Protein AF-Q9UH97-F1 (afdb_monomer)

InterPro domains:
  IPR008083 CD34 antigen [PR01700] (8-18)
  IPR008083 CD34 antigen [PR01700] (30-38)
  IPR008083 CD34 antigen [PR01700] (63-74)
  IPR008083 CD34 antigen [PR01700] (116-132)
  IPR008083 CD34 antigen [PR01700] (143-164)
  IPR008083 CD34 antigen [PR01700] (166-177)
  IPR008083 CD34 antigen [PR01700] (180-192)
  IPR008083 CD34 antigen [PTHR16677] (3-193)
  IPR013836 CD34/Podocalyxin [PF06365] (21-193)

Solvent-accessible surface area (backbone atoms only — not comparable to full-atom values): 12178 Å² total; per-residue (Å²): 131,85,77,82,76,61,59,45,78,43,71,48,58,50,84,74,54,85,58,58,38,24,34,32,35,31,32,76,63,70,58,54,57,69,54,42,47,72,79,38,32,68,63,51,42,48,68,78,40,56,67,65,63,78,78,51,94,74,70,93,77,64,45,72,45,44,35,25,48,27,68,66,44,60,38,29,40,27,42,53,43,91,44,74,68,56,50,52,52,50,51,52,51,46,62,76,41,44,72,60,40,41,75,65,38,30,75,49,74,44,83,42,52,42,67,77,26,45,68,75,54,67,67,56,56,51,51,52,54,51,53,52,53,53,50,50,52,52,49,51,54,52,47,54,63,70,68,49,92,72,76,76,79,80,69,82,70,75,83,81,77,94,74,86,83,92,85,85,88,79,88,90,84,90,82,87,89,87,81,88,87,85,91,85,82,90,79,86,86,85,86,81,134

Organism: Homo sapiens (NCBI:txid9606)

Radius of gyration: 38.81 Å; Cα contacts (8 Å, |Δi|>4): 198; chains: 1; bounding box: 86×46×105 Å

Sequence (193 aa):
ILSDIKAEIKCSGIREVKLTQGICLEQNKTSSCAEFKKDRGEGLARVLCGEEQADADAGAQVCSLLLAQSEVRPQCLLLVLANRTEISSKLQLMKKHQSDLKKLGILDFTEQDVASHQSYSQKTLIALVTSGALLAVLGITGYFLMNRRSWSPTGERLGEDPYYTENGGGQGYSSGPGTSPEAQGKASVNRGA

Structure (mmCIF, N/CA/C/O backbone):
data_AF-Q9UH97-F1
#
_entry.id   AF-Q9UH97-F1
#
loop_
_atom_site.group_PDB
_atom_site.id
_atom_site.type_symbol
_atom_site.label_atom_id
_atom_site.label_alt_id
_atom_site.label_comp_id
_atom_site.label_asym_id
_atom_site.label_entity_id
_atom_site.label_seq_id
_atom_site.pdbx_PDB_ins_code
_atom_site.Cartn_x
_atom_site.Cartn_y
_atom_site.Cartn_z
_atom_site.occupancy
_atom_site.B_iso_or_equiv
_atom_site.auth_seq_id
_atom_site.auth_comp_id
_atom_site.auth_asym_id
_atom_site.auth_atom_id
_atom_site.pdbx_PDB_model_num
ATOM 1 N N . ILE A 1 1 ? -24.984 0.216 22.547 1.00 33.44 1 ILE A N 1
ATOM 2 C CA . ILE A 1 1 ? -25.389 0.500 21.153 1.00 33.44 1 ILE A CA 1
ATOM 3 C C . ILE A 1 1 ? -24.100 0.457 20.352 1.00 33.44 1 ILE A C 1
ATOM 5 O O . ILE A 1 1 ? -23.240 1.292 20.593 1.00 33.44 1 ILE A O 1
ATOM 9 N N . LEU A 1 2 ? -23.882 -0.610 19.580 1.00 37.06 2 LEU A N 1
ATOM 10 C CA . LEU A 1 2 ? -22.695 -0.738 18.734 1.00 37.06 2 LEU A CA 1
ATOM 11 C C . LEU A 1 2 ? -22.925 0.221 17.561 1.00 37.06 2 LEU A C 1
ATOM 13 O O . LEU A 1 2 ? -23.831 -0.016 16.769 1.00 37.06 2 LEU A O 1
ATOM 17 N N . SER A 1 3 ? -22.217 1.347 17.516 1.00 45.69 3 SER A N 1
ATOM 18 C CA . SER A 1 3 ? -22.299 2.259 16.375 1.00 45.69 3 SER A CA 1
ATOM 19 C C . SER A 1 3 ? -21.804 1.511 15.139 1.00 45.69 3 SER A C 1
ATOM 21 O O . SER A 1 3 ? -20.637 1.124 15.089 1.00 45.69 3 SER A O 1
ATOM 23 N N . ASP A 1 4 ? -22.695 1.263 14.179 1.00 50.78 4 ASP A N 1
ATOM 24 C CA . ASP A 1 4 ? -22.356 0.699 12.873 1.00 50.78 4 ASP A CA 1
ATOM 25 C C . ASP A 1 4 ? -21.427 1.685 12.151 1.00 50.78 4 ASP A C 1
ATOM 27 O O . ASP A 1 4 ? -21.866 2.658 11.532 1.00 50.78 4 ASP A O 1
ATOM 31 N N . ILE A 1 5 ? -20.113 1.479 12.279 1.00 59.28 5 ILE A N 1
ATOM 32 C CA . ILE A 1 5 ? -19.124 2.240 11.520 1.00 59.28 5 ILE A CA 1
ATOM 33 C C . ILE A 1 5 ? -19.300 1.832 10.060 1.00 59.28 5 ILE A C 1
ATOM 35 O O . ILE A 1 5 ? -18.925 0.730 9.657 1.00 59.28 5 ILE A O 1
ATOM 39 N N . LYS A 1 6 ? -19.842 2.733 9.238 1.00 68.88 6 LYS A N 1
ATOM 40 C CA . LYS A 1 6 ? -19.895 2.541 7.788 1.00 68.88 6 LYS A CA 1
ATOM 41 C C . LYS A 1 6 ? -18.502 2.790 7.199 1.00 68.88 6 LYS A C 1
ATOM 43 O O . LYS A 1 6 ? -18.224 3.859 6.659 1.00 68.88 6 LYS A O 1
ATOM 48 N N . ALA A 1 7 ? -17.614 1.809 7.351 1.00 79.81 7 A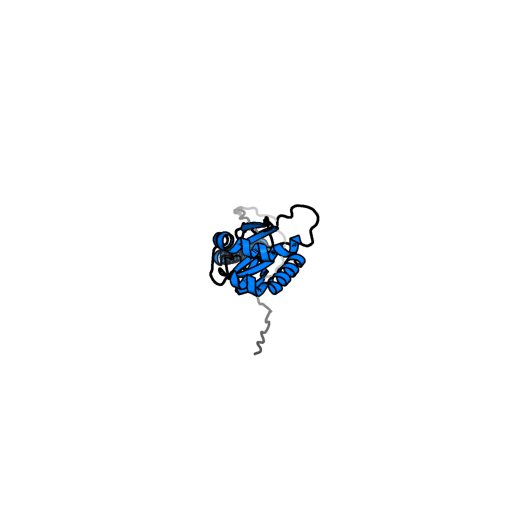LA A N 1
ATOM 49 C CA . ALA A 1 7 ? -16.283 1.816 6.761 1.00 79.81 7 ALA A CA 1
ATOM 50 C C . ALA A 1 7 ? -16.278 1.078 5.417 1.00 79.81 7 ALA A C 1
ATOM 52 O O . ALA A 1 7 ? -16.742 -0.057 5.301 1.00 79.81 7 ALA A O 1
ATOM 53 N N . GLU A 1 8 ? -15.721 1.716 4.394 1.00 88.19 8 GLU A N 1
ATOM 54 C CA . GLU A 1 8 ? -15.548 1.145 3.066 1.00 88.19 8 GLU A CA 1
ATOM 55 C C . GLU A 1 8 ? -14.067 0.835 2.833 1.00 88.19 8 GLU A C 1
ATOM 57 O O . GLU A 1 8 ? -13.246 1.732 2.674 1.00 88.19 8 GLU A O 1
ATOM 62 N N . ILE A 1 9 ? -13.711 -0.448 2.784 1.00 91.94 9 ILE A N 1
ATOM 63 C CA . ILE A 1 9 ? -12.343 -0.871 2.460 1.00 91.94 9 ILE A CA 1
ATOM 64 C C . ILE A 1 9 ? -12.276 -1.253 0.984 1.00 91.94 9 ILE A C 1
ATOM 66 O O . ILE A 1 9 ? -12.975 -2.171 0.539 1.00 91.94 9 ILE A O 1
ATOM 70 N N . LYS A 1 10 ? -11.417 -0.578 0.223 1.00 94.00 10 LYS A N 1
ATOM 71 C CA . LYS A 1 10 ? -11.154 -0.853 -1.194 1.00 94.00 10 LYS A CA 1
ATOM 72 C C . LYS A 1 10 ? -9.814 -1.552 -1.341 1.00 94.00 10 LYS A C 1
ATOM 74 O O . LYS A 1 10 ? -8.837 -1.159 -0.717 1.00 94.00 10 LYS A O 1
ATOM 79 N N . CYS A 1 11 ? -9.787 -2.582 -2.176 1.00 95.25 11 CYS A N 1
ATOM 80 C CA . CYS A 1 11 ? -8.565 -3.256 -2.586 1.00 95.25 11 CYS A CA 1
ATOM 81 C C . CYS A 1 11 ? -8.275 -2.886 -4.034 1.00 95.25 11 CYS A C 1
ATOM 83 O O . CYS A 1 11 ? -9.146 -3.069 -4.884 1.00 95.25 11 CYS A O 1
ATOM 85 N N . SER A 1 12 ? -7.068 -2.402 -4.306 1.00 94.31 12 SER A N 1
ATOM 86 C CA . SER A 1 12 ? -6.612 -2.064 -5.657 1.00 94.31 12 SER A CA 1
ATOM 87 C C . SER A 1 12 ? -5.260 -2.700 -5.952 1.00 94.31 12 SER A C 1
ATOM 89 O O . SER A 1 12 ? -4.480 -2.994 -5.040 1.00 94.31 12 SER A O 1
ATOM 91 N N . GLY A 1 13 ? -4.972 -2.918 -7.237 1.00 91.88 13 GLY A N 1
ATOM 92 C CA . GLY A 1 13 ? -3.640 -3.341 -7.654 1.00 91.88 13 GLY A CA 1
ATOM 93 C C . GLY A 1 13 ? -2.623 -2.228 -7.397 1.00 91.88 13 GLY A C 1
ATOM 94 O O . GLY A 1 13 ? -2.909 -1.058 -7.643 1.00 91.88 13 GLY A O 1
ATOM 95 N N . ILE A 1 14 ? -1.407 -2.567 -6.955 1.00 92.25 14 ILE A N 1
ATOM 96 C CA . ILE A 1 14 ? -0.367 -1.563 -6.653 1.00 92.25 14 ILE A CA 1
ATOM 97 C C . ILE A 1 14 ? 0.007 -0.686 -7.861 1.00 92.25 14 ILE A C 1
ATOM 99 O O . ILE A 1 14 ? 0.472 0.439 -7.701 1.00 92.25 14 ILE A O 1
ATOM 103 N N . ARG A 1 15 ? -0.230 -1.186 -9.080 1.00 89.88 15 ARG A N 1
ATOM 104 C CA . ARG A 1 15 ? -0.021 -0.467 -10.347 1.00 89.88 15 ARG A CA 1
ATOM 105 C C . ARG A 1 15 ? -1.148 0.511 -10.695 1.00 89.88 15 ARG A C 1
ATOM 107 O O . ARG A 1 15 ? -0.933 1.421 -11.484 1.00 89.88 15 ARG A O 1
ATOM 114 N N . GLU A 1 16 ? -2.342 0.311 -10.142 1.00 90.12 16 GLU A N 1
ATOM 115 C CA . GLU A 1 16 ? -3.532 1.138 -10.401 1.00 90.12 16 GLU A CA 1
ATOM 116 C C . GLU A 1 16 ? -3.597 2.352 -9.465 1.00 90.12 16 GLU A C 1
ATOM 118 O O . GLU A 1 16 ? -4.308 3.327 -9.726 1.00 90.12 16 GLU A O 1
ATOM 123 N N . VAL A 1 17 ? -2.848 2.297 -8.363 1.00 91.19 17 VAL A N 1
ATOM 124 C CA . VAL A 1 17 ? -2.770 3.362 -7.371 1.00 91.19 17 VAL A CA 1
ATOM 125 C C . VAL A 1 17 ? -1.985 4.544 -7.940 1.00 91.19 17 VAL A C 1
ATOM 127 O O . VAL A 1 17 ? -0.820 4.422 -8.304 1.00 91.19 17 VAL A O 1
ATOM 130 N N . LYS A 1 18 ? -2.630 5.715 -7.983 1.00 88.88 18 LYS A N 1
ATOM 131 C CA . LYS A 1 18 ? -2.015 6.978 -8.435 1.00 88.88 18 LYS A CA 1
ATOM 132 C C . LYS A 1 18 ? -1.270 7.729 -7.331 1.00 88.88 18 LYS A C 1
ATOM 134 O O . LYS A 1 18 ? -0.500 8.637 -7.622 1.00 88.88 18 LYS A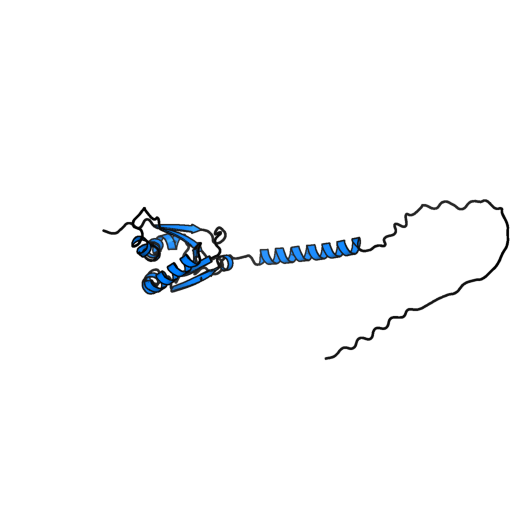 O 1
ATOM 139 N N . LEU A 1 19 ? -1.554 7.400 -6.076 1.00 88.75 19 LEU A N 1
ATOM 140 C CA . LEU A 1 19 ? -0.933 8.031 -4.918 1.00 88.75 19 LEU A CA 1
ATOM 141 C C . LEU A 1 19 ? 0.481 7.484 -4.723 1.00 88.75 19 LEU A C 1
ATOM 143 O O . LEU A 1 19 ? 0.743 6.311 -4.975 1.00 88.75 19 LEU A O 1
ATOM 147 N N . THR A 1 20 ? 1.386 8.349 -4.282 1.00 89.81 20 THR A N 1
ATOM 148 C CA . THR A 1 20 ? 2.815 8.031 -4.177 1.00 89.81 20 THR A CA 1
ATOM 149 C C . THR A 1 20 ? 3.207 7.520 -2.799 1.00 89.81 20 THR A C 1
ATOM 151 O O . THR A 1 20 ? 4.223 6.847 -2.666 1.00 89.81 20 THR A O 1
ATOM 154 N N . GLN A 1 21 ? 2.409 7.794 -1.768 1.00 92.75 21 GLN A N 1
ATOM 155 C CA . GLN A 1 21 ? 2.758 7.478 -0.389 1.00 92.75 21 GLN A CA 1
ATOM 156 C C . GLN A 1 21 ? 1.713 6.591 0.286 1.00 92.75 21 GLN A C 1
ATOM 158 O O . GLN A 1 21 ? 0.521 6.617 -0.034 1.00 92.75 21 GLN A O 1
ATOM 163 N N . GLY A 1 22 ? 2.181 5.800 1.245 1.00 94.38 22 GLY A N 1
ATOM 164 C CA . GLY A 1 22 ? 1.329 4.968 2.074 1.00 94.38 22 GLY A CA 1
ATOM 165 C C . GLY A 1 22 ? 2.043 4.467 3.321 1.00 94.38 22 GLY A C 1
ATOM 166 O O . GLY A 1 22 ? 3.223 4.731 3.550 1.00 94.38 22 GLY A O 1
ATOM 167 N N . ILE A 1 23 ? 1.307 3.726 4.138 1.00 96.75 23 ILE A N 1
ATOM 168 C CA . ILE A 1 23 ? 1.830 3.037 5.313 1.00 96.75 23 ILE A CA 1
ATOM 169 C C . ILE A 1 23 ? 1.855 1.548 4.993 1.00 96.75 23 ILE A C 1
ATOM 171 O O . ILE A 1 23 ? 0.821 0.947 4.709 1.00 96.75 23 ILE A O 1
ATOM 175 N N . CYS A 1 24 ? 3.035 0.944 5.032 1.00 96.81 24 CYS A N 1
ATOM 176 C CA . CYS A 1 24 ? 3.182 -0.496 4.930 1.00 96.81 24 CYS A CA 1
ATOM 177 C C . CYS A 1 24 ? 2.662 -1.148 6.211 1.00 96.81 24 CYS A C 1
ATOM 179 O O . CYS A 1 24 ? 3.190 -0.867 7.280 1.00 96.81 24 CYS A O 1
ATOM 181 N N . LEU A 1 25 ? 1.656 -2.015 6.106 1.00 96.94 25 LEU A N 1
ATOM 182 C CA . LEU A 1 25 ? 1.194 -2.884 7.186 1.00 96.94 25 LEU A CA 1
ATOM 183 C C . LEU A 1 25 ? 1.893 -4.236 7.027 1.00 96.94 25 LEU A C 1
ATOM 185 O O . LEU A 1 25 ? 1.529 -5.021 6.146 1.00 96.94 25 LEU A O 1
ATOM 189 N N . GLU A 1 26 ? 2.916 -4.502 7.837 1.00 96.50 26 GLU A N 1
ATOM 190 C CA . GLU A 1 26 ? 3.644 -5.768 7.775 1.00 96.50 26 GLU A CA 1
ATOM 191 C C . GLU A 1 26 ? 2.817 -6.874 8.432 1.00 96.50 26 GLU A C 1
ATOM 193 O O . GLU A 1 26 ? 2.545 -6.857 9.631 1.00 96.50 26 GLU A O 1
ATOM 198 N N . GLN A 1 27 ? 2.372 -7.836 7.633 1.00 94.81 27 GLN A N 1
ATOM 199 C CA . GLN A 1 27 ? 1.505 -8.916 8.074 1.00 94.81 27 GLN A CA 1
ATOM 200 C C . GLN A 1 27 ? 2.318 -10.121 8.549 1.00 94.81 27 GLN A C 1
ATOM 202 O O . GLN A 1 27 ? 3.230 -10.577 7.867 1.00 94.81 27 GLN A O 1
ATOM 207 N N . ASN A 1 28 ? 1.894 -10.730 9.658 1.00 92.00 28 ASN A N 1
ATOM 208 C CA . ASN A 1 28 ? 2.482 -11.975 10.168 1.00 92.00 28 ASN A CA 1
ATOM 209 C C . ASN A 1 28 ? 2.363 -13.138 9.165 1.00 92.00 28 ASN A C 1
ATOM 211 O O . ASN A 1 28 ? 3.279 -13.931 8.971 1.00 92.00 28 ASN A O 1
ATOM 215 N N . LYS A 1 29 ? 1.208 -13.235 8.505 1.00 89.31 29 LYS A N 1
ATOM 216 C CA . LYS A 1 29 ? 0.972 -14.182 7.416 1.00 89.31 29 LYS A CA 1
ATOM 217 C C . LYS A 1 29 ? 0.595 -13.388 6.185 1.00 89.31 29 LYS A C 1
ATOM 219 O O . LYS A 1 29 ? -0.320 -12.571 6.258 1.00 89.31 29 LYS A O 1
ATOM 224 N N . THR A 1 30 ? 1.270 -13.661 5.075 1.00 88.88 30 THR A N 1
ATOM 225 C CA . THR A 1 30 ? 0.886 -13.118 3.776 1.00 88.88 30 THR A CA 1
ATOM 226 C C . THR A 1 30 ? -0.542 -13.550 3.468 1.00 88.88 30 THR A C 1
ATOM 228 O O . THR A 1 30 ? -0.816 -14.742 3.351 1.00 88.88 30 THR A O 1
ATOM 231 N N . SER A 1 31 ? -1.437 -12.577 3.353 1.00 90.31 31 SER A N 1
ATOM 232 C CA . SER A 1 31 ? -2.796 -12.769 2.857 1.00 90.31 31 SER A CA 1
ATOM 233 C C . SER A 1 31 ? -3.044 -11.796 1.713 1.00 90.31 31 SER A C 1
ATOM 235 O O . SER A 1 31 ? -2.422 -10.726 1.649 1.00 90.31 31 SER A O 1
ATOM 237 N N . SER A 1 32 ? -3.904 -12.185 0.774 1.00 93.06 32 SER A N 1
ATOM 238 C CA . SER A 1 32 ? -4.331 -11.268 -0.282 1.00 93.06 32 SER A CA 1
ATOM 239 C C . SER A 1 32 ? -5.108 -10.093 0.319 1.00 93.06 32 SER A C 1
ATOM 241 O O . SER A 1 32 ? -5.705 -10.212 1.390 1.00 93.06 32 SER A O 1
ATOM 243 N N . CYS A 1 33 ? -5.155 -8.953 -0.377 1.00 94.56 33 CYS A N 1
ATOM 244 C CA . CYS A 1 33 ? -5.937 -7.808 0.107 1.00 94.56 33 CYS A CA 1
ATOM 245 C C . CYS A 1 33 ? -7.409 -8.183 0.364 1.00 94.56 33 CYS A C 1
ATOM 247 O O . CYS A 1 33 ? -8.001 -7.747 1.350 1.00 94.56 33 CYS A O 1
ATOM 249 N N . ALA A 1 34 ? -7.991 -9.028 -0.494 1.00 94.31 34 ALA A N 1
ATOM 250 C CA . ALA A 1 34 ? -9.373 -9.480 -0.364 1.00 94.31 34 ALA A CA 1
ATOM 251 C C . ALA A 1 34 ? -9.600 -10.334 0.896 1.00 94.31 34 ALA A C 1
ATOM 253 O O . ALA A 1 34 ? -10.580 -10.118 1.609 1.00 94.31 34 ALA A O 1
ATOM 254 N N . GLU A 1 35 ? -8.690 -11.264 1.195 1.00 94.81 35 GLU A N 1
ATOM 255 C CA . GLU A 1 35 ? -8.742 -12.072 2.421 1.00 94.81 35 GLU A CA 1
ATOM 256 C C . GLU A 1 35 ? -8.532 -11.209 3.662 1.00 94.81 35 GLU A C 1
ATOM 258 O O . GLU A 1 35 ? -9.325 -11.276 4.598 1.00 94.81 35 GLU A O 1
ATOM 263 N N . PHE A 1 36 ? -7.530 -10.324 3.645 1.00 94.50 36 PHE A N 1
ATOM 264 C CA . PHE A 1 36 ? -7.296 -9.391 4.744 1.00 94.50 36 PHE A CA 1
ATOM 265 C C . PHE A 1 36 ? -8.539 -8.537 5.025 1.00 94.50 36 PHE A C 1
ATOM 267 O O . PHE A 1 36 ? -8.971 -8.419 6.173 1.00 94.50 36 PHE A O 1
ATOM 274 N N . LYS A 1 37 ? -9.151 -7.973 3.974 1.00 94.00 37 LYS A N 1
ATOM 275 C CA . LYS A 1 37 ? -10.387 -7.189 4.072 1.00 94.00 37 LYS A CA 1
ATOM 276 C C . LYS A 1 37 ? -11.511 -7.999 4.720 1.00 94.00 37 LYS A C 1
ATOM 278 O O . LYS A 1 37 ? -12.227 -7.451 5.554 1.00 94.00 37 LYS A O 1
ATOM 283 N N . LYS A 1 38 ? -11.668 -9.270 4.344 1.00 93.69 38 LYS A N 1
ATOM 284 C CA . LYS A 1 38 ? -12.717 -10.152 4.868 1.00 93.69 38 LYS A CA 1
ATOM 285 C C . LYS A 1 38 ? -12.500 -10.499 6.342 1.00 93.69 38 LYS A C 1
ATOM 287 O O . LYS A 1 38 ? -13.444 -10.423 7.120 1.00 93.69 38 LYS A O 1
ATOM 292 N N . ASP A 1 39 ? -11.276 -10.857 6.715 1.00 93.25 39 ASP A N 1
ATOM 293 C CA . ASP A 1 39 ? -11.007 -11.453 8.027 1.00 93.25 39 ASP A CA 1
ATOM 294 C C . ASP A 1 39 ? -10.657 -10.409 9.096 1.00 93.25 39 ASP A C 1
ATOM 296 O O . ASP A 1 39 ? -10.911 -10.608 10.283 1.00 93.25 39 ASP A O 1
ATOM 300 N N . ARG A 1 40 ? -10.018 -9.306 8.690 1.00 93.38 40 ARG A N 1
ATOM 301 C CA . ARG A 1 40 ? -9.392 -8.323 9.596 1.00 93.38 40 ARG A CA 1
ATOM 302 C C . ARG A 1 40 ? -9.789 -6.883 9.287 1.00 93.38 40 ARG A C 1
ATOM 304 O O . ARG A 1 40 ? -9.486 -5.990 10.079 1.00 93.38 40 ARG A O 1
ATOM 311 N N . GLY A 1 41 ? -10.467 -6.649 8.162 1.00 91.25 41 GLY A N 1
ATOM 312 C CA . GLY A 1 41 ? -10.810 -5.315 7.679 1.00 91.25 41 GLY A CA 1
ATOM 313 C C . GLY A 1 41 ? -11.642 -4.511 8.675 1.00 91.25 41 GLY A C 1
ATOM 314 O O . GLY A 1 41 ? -11.302 -3.368 8.961 1.00 91.25 41 GLY A O 1
ATOM 315 N N . GLU A 1 42 ? -12.674 -5.112 9.271 1.00 90.44 42 GLU A N 1
ATOM 316 C CA . GLU A 1 42 ? -13.511 -4.424 10.262 1.00 90.44 42 GLU A CA 1
ATOM 317 C C . GLU A 1 42 ? -12.701 -3.978 11.490 1.00 90.44 42 GLU A C 1
ATOM 319 O O . GLU A 1 42 ? -12.829 -2.844 11.947 1.00 90.44 42 GLU A O 1
ATOM 324 N N . GLY A 1 43 ? -11.811 -4.840 11.990 1.00 92.19 43 GLY A N 1
ATOM 325 C CA . GLY A 1 43 ? -10.919 -4.501 13.097 1.00 92.19 43 GLY A CA 1
ATOM 326 C C . GLY A 1 43 ? -9.977 -3.349 12.751 1.00 92.19 43 GLY A C 1
ATOM 327 O O . GLY A 1 43 ? -9.816 -2.428 13.551 1.00 92.19 43 GLY A O 1
ATOM 328 N N . LEU A 1 44 ? -9.408 -3.359 11.540 1.00 92.75 44 LEU A N 1
ATOM 329 C CA . LEU A 1 44 ? -8.557 -2.270 11.064 1.00 92.75 44 LEU A CA 1
ATOM 330 C C . LEU A 1 44 ? -9.343 -0.954 10.957 1.00 92.75 44 LEU A C 1
ATOM 332 O O . LEU A 1 44 ? -8.856 0.084 11.399 1.00 92.75 44 LEU A O 1
ATOM 336 N N . ALA A 1 45 ? -10.565 -0.994 10.422 1.00 91.44 45 ALA A N 1
ATOM 337 C CA . ALA A 1 45 ? -11.431 0.176 10.326 1.00 91.44 45 ALA A CA 1
ATOM 338 C C . ALA A 1 45 ? -11.802 0.739 11.704 1.00 91.44 45 ALA A C 1
ATOM 340 O O . ALA A 1 45 ? -11.748 1.947 11.902 1.00 91.44 45 ALA A O 1
ATOM 341 N N . ARG A 1 46 ? -12.103 -0.112 12.692 1.00 89.25 46 ARG A N 1
ATOM 342 C CA . ARG A 1 46 ? -12.359 0.346 14.068 1.00 89.25 46 ARG A CA 1
ATOM 343 C C . ARG A 1 46 ? -11.162 1.092 14.656 1.00 89.25 46 ARG A C 1
ATOM 345 O O . ARG A 1 46 ? -11.359 2.112 15.302 1.00 89.25 46 ARG A O 1
ATOM 352 N N . VAL A 1 47 ? -9.938 0.626 14.400 1.00 90.38 47 VAL A N 1
ATOM 353 C CA . VAL A 1 47 ? -8.722 1.311 14.870 1.00 90.38 47 VAL A CA 1
ATOM 354 C C . VAL A 1 47 ? -8.497 2.628 14.129 1.00 90.38 47 VAL A C 1
ATOM 356 O O . VAL A 1 47 ? -8.201 3.634 14.760 1.00 90.38 47 VAL A O 1
ATOM 359 N N . LEU A 1 48 ? -8.627 2.637 12.801 1.00 89.38 48 LEU A N 1
ATOM 360 C CA . LEU A 1 48 ? -8.252 3.789 11.970 1.00 89.38 48 LEU A CA 1
ATOM 361 C C . LEU A 1 48 ? -9.338 4.857 11.821 1.00 89.38 48 LEU A C 1
ATOM 363 O O . LEU A 1 48 ? -9.020 5.966 11.388 1.00 89.38 48 LEU A O 1
ATOM 367 N N . CYS A 1 49 ? -10.589 4.508 12.112 1.00 86.81 49 CYS A N 1
ATOM 368 C CA . CYS A 1 49 ? -11.758 5.367 11.938 1.00 86.81 49 CYS A CA 1
ATOM 369 C C . CYS A 1 49 ? -12.512 5.607 13.255 1.00 86.81 49 CYS A C 1
ATOM 371 O O . CYS A 1 49 ? -13.321 6.524 13.321 1.00 86.81 49 CYS A O 1
ATOM 373 N N . GLY A 1 50 ? -12.272 4.802 14.299 1.00 73.69 50 GLY A N 1
ATOM 374 C CA . GLY A 1 50 ? -13.043 4.855 15.544 1.00 73.69 50 GLY A CA 1
ATOM 375 C C . GLY A 1 50 ? -12.875 6.146 16.348 1.00 73.69 50 GLY A C 1
ATOM 376 O O . GLY A 1 50 ? -13.808 6.537 17.040 1.00 73.69 50 GLY A O 1
ATOM 377 N N . GLU A 1 51 ? -11.731 6.831 16.236 1.00 60.62 51 GLU A N 1
ATOM 378 C CA . GLU A 1 51 ? -11.533 8.162 16.843 1.00 60.62 51 GLU A CA 1
ATOM 379 C C . GLU A 1 51 ? -12.023 9.306 15.936 1.00 60.62 51 GLU A C 1
ATOM 381 O O . GLU A 1 51 ? -12.444 10.340 16.441 1.00 60.62 51 GLU A O 1
ATOM 386 N N . GLU A 1 52 ? -12.062 9.111 14.612 1.00 53.81 52 GLU A N 1
ATOM 387 C CA . GLU A 1 52 ? -12.465 10.138 13.630 1.00 53.81 52 GLU A CA 1
ATOM 388 C C . GLU A 1 52 ? -13.957 10.522 13.755 1.00 53.81 52 GLU A C 1
ATOM 390 O O . GLU A 1 52 ? -14.362 11.601 13.337 1.00 53.81 52 GLU A O 1
ATOM 395 N N . GLN A 1 53 ? -14.774 9.673 14.393 1.00 49.22 53 GLN A N 1
ATOM 396 C CA . GLN A 1 53 ? -16.179 9.955 14.715 1.00 49.22 53 GLN A CA 1
ATOM 397 C C . GLN A 1 53 ? -16.398 10.760 16.010 1.00 49.22 53 GLN A C 1
ATOM 399 O O . GLN A 1 53 ? -17.514 11.231 16.220 1.00 49.22 53 GLN A O 1
ATOM 404 N N . ALA A 1 54 ? -15.396 10.920 16.883 1.00 47.22 54 ALA A N 1
ATOM 405 C CA . ALA A 1 54 ? -15.574 11.665 18.135 1.00 47.22 54 ALA A CA 1
ATOM 406 C C . ALA A 1 54 ? -15.603 13.193 17.923 1.00 47.22 54 ALA A C 1
ATOM 408 O O . ALA A 1 54 ? -16.203 13.899 18.729 1.00 47.22 54 ALA A O 1
ATOM 409 N N . ASP A 1 55 ? -15.016 13.678 16.822 1.00 46.66 55 ASP A N 1
ATOM 410 C CA . ASP A 1 55 ? -14.863 15.109 16.515 1.00 46.66 55 ASP A CA 1
ATOM 411 C C . ASP A 1 55 ? -15.782 15.612 15.377 1.00 46.66 55 ASP A C 1
ATOM 413 O O . ASP A 1 55 ? -15.777 16.801 15.058 1.00 46.66 55 ASP A O 1
ATOM 417 N N . ALA A 1 56 ? -16.588 14.742 14.755 1.00 46.91 56 ALA A N 1
ATOM 418 C CA . ALA A 1 56 ? -17.397 15.077 13.578 1.00 46.91 56 ALA A CA 1
ATOM 419 C C . ALA A 1 56 ? -18.903 15.133 13.891 1.00 46.91 56 ALA A C 1
ATOM 421 O O . ALA A 1 56 ? -19.690 14.276 13.488 1.00 46.91 56 ALA A O 1
ATOM 422 N N . ASP A 1 57 ? -19.315 16.192 14.583 1.00 47.12 57 ASP A N 1
ATOM 423 C CA . ASP A 1 57 ? -20.716 16.595 14.726 1.00 47.12 57 ASP A CA 1
ATOM 424 C C . ASP A 1 57 ? -21.196 17.297 13.436 1.00 47.12 57 ASP A C 1
ATOM 426 O O . ASP A 1 57 ? -21.352 18.511 13.413 1.00 47.12 57 ASP A O 1
ATOM 430 N N . ALA A 1 58 ? -21.302 16.564 12.314 1.00 46.97 58 ALA A N 1
ATOM 431 C CA . ALA A 1 58 ? -22.090 16.920 11.116 1.00 46.97 58 ALA A CA 1
ATOM 432 C C . ALA A 1 58 ? -21.802 15.968 9.936 1.00 46.97 58 ALA A C 1
ATOM 434 O O . ALA A 1 58 ? -20.828 16.124 9.204 1.00 46.97 58 ALA A O 1
ATOM 435 N N . GLY A 1 59 ? -22.729 15.047 9.666 1.00 43.59 59 GLY A N 1
ATOM 436 C CA . GLY A 1 59 ? -22.775 14.282 8.415 1.00 43.59 59 GLY A CA 1
ATOM 437 C C . GLY A 1 59 ? -22.167 12.883 8.511 1.00 43.59 59 GLY A C 1
ATOM 438 O O . GLY A 1 59 ? -21.181 12.646 9.195 1.00 43.59 59 GLY A O 1
ATOM 439 N N . ALA A 1 60 ? -22.787 11.923 7.824 1.00 48.75 60 ALA A N 1
ATOM 440 C CA . ALA A 1 60 ? -22.354 10.529 7.789 1.00 48.75 60 ALA A CA 1
ATOM 441 C C . ALA A 1 60 ? -20.973 10.393 7.114 1.00 48.75 60 ALA A C 1
ATOM 443 O O . ALA A 1 60 ? -20.885 10.139 5.911 1.00 48.75 60 ALA A O 1
ATOM 444 N N . GLN A 1 61 ? -19.894 10.581 7.875 1.00 58.03 61 GLN A N 1
ATOM 445 C CA . GLN A 1 61 ? -18.526 10.427 7.393 1.00 58.03 61 GLN A CA 1
ATOM 446 C C . GLN A 1 61 ? -18.249 8.941 7.146 1.00 58.03 61 GLN A C 1
ATOM 448 O O . GLN A 1 61 ? -18.100 8.141 8.070 1.00 58.03 61 GLN A O 1
ATOM 453 N N . VAL A 1 62 ? -18.242 8.559 5.868 1.00 70.38 62 VAL A N 1
ATOM 454 C CA . VAL A 1 62 ? -17.873 7.213 5.427 1.00 70.38 62 VAL A CA 1
ATOM 455 C C . VAL A 1 62 ? -16.355 7.113 5.484 1.00 70.38 62 VAL A C 1
ATOM 457 O O . VAL A 1 62 ? -15.660 7.777 4.716 1.00 70.38 62 VAL A O 1
ATOM 460 N N . CYS A 1 63 ? -15.830 6.280 6.380 1.00 84.06 63 CYS A N 1
ATOM 461 C CA . CYS A 1 63 ? -14.394 6.041 6.442 1.00 84.06 63 CYS A CA 1
ATOM 462 C C . CYS A 1 63 ? -13.981 5.151 5.267 1.00 84.06 63 CYS A C 1
ATOM 464 O O . CYS A 1 63 ? -14.293 3.960 5.254 1.00 84.06 63 CYS A O 1
ATOM 466 N N . SER A 1 64 ? -13.321 5.721 4.260 1.00 87.62 64 SER A N 1
ATOM 467 C CA . SER A 1 64 ? -12.876 4.983 3.077 1.00 87.62 64 SER A CA 1
ATOM 468 C C . SER A 1 64 ? -11.380 4.679 3.197 1.00 87.62 64 SER A C 1
ATOM 470 O O . SER A 1 64 ? -10.564 5.595 3.249 1.00 87.62 64 SER A O 1
ATOM 472 N N . LEU A 1 65 ? -11.010 3.398 3.254 1.00 92.56 65 LEU A N 1
ATOM 473 C CA . LEU A 1 65 ? -9.620 2.947 3.353 1.00 92.56 65 LEU A CA 1
ATOM 474 C C . LEU A 1 65 ? -9.213 2.260 2.050 1.00 92.56 65 LEU A C 1
ATOM 476 O O . LEU A 1 65 ? -9.857 1.299 1.624 1.00 92.56 65 LEU A O 1
ATOM 480 N N . LEU A 1 66 ? -8.130 2.723 1.429 1.00 94.69 66 LEU A N 1
ATOM 481 C CA . LEU A 1 66 ? -7.580 2.122 0.218 1.00 94.69 66 LEU A CA 1
ATOM 482 C C . LEU A 1 66 ? -6.368 1.254 0.562 1.00 94.69 66 LEU A C 1
ATOM 484 O O . LEU A 1 66 ? -5.364 1.749 1.071 1.00 94.69 66 LEU A O 1
ATOM 488 N N . LEU A 1 67 ? -6.463 -0.037 0.261 1.00 95.88 67 LEU A N 1
ATOM 489 C CA . LEU A 1 67 ? -5.409 -1.018 0.476 1.00 95.88 67 LEU A CA 1
ATOM 490 C C . LEU A 1 67 ? -4.857 -1.517 -0.862 1.00 95.88 67 LEU A C 1
ATOM 492 O O . LEU A 1 67 ? -5.611 -1.793 -1.799 1.00 95.88 67 LEU A O 1
ATOM 496 N N . ALA A 1 68 ? -3.540 -1.680 -0.935 1.00 95.50 68 ALA A N 1
ATOM 497 C CA . ALA A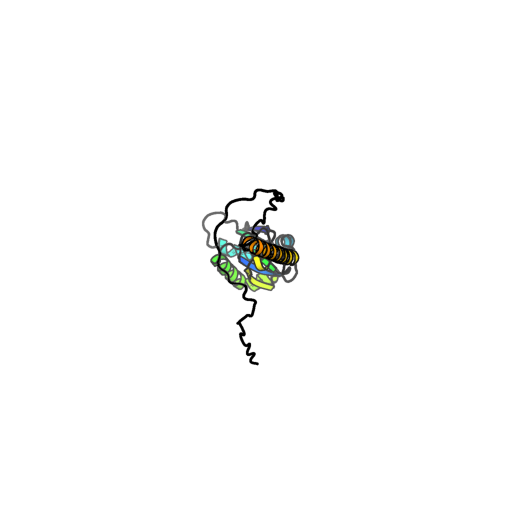 1 68 ? -2.856 -2.231 -2.097 1.00 95.50 68 ALA A CA 1
ATOM 498 C C . ALA A 1 68 ? -1.823 -3.278 -1.681 1.00 95.50 68 ALA A C 1
ATOM 500 O O . ALA A 1 68 ? -1.026 -3.070 -0.766 1.00 95.50 68 ALA A O 1
ATOM 501 N N . GLN A 1 69 ? -1.830 -4.425 -2.358 1.00 94.81 69 GLN A N 1
ATOM 502 C CA . GLN A 1 69 ? -0.865 -5.485 -2.085 1.00 94.81 69 GLN A CA 1
ATOM 503 C C . GLN A 1 69 ? 0.447 -5.214 -2.817 1.00 94.81 69 GLN A C 1
ATOM 505 O O . GLN A 1 69 ? 0.465 -4.996 -4.025 1.00 94.81 69 GLN A O 1
ATOM 510 N N . SER A 1 70 ? 1.548 -5.258 -2.076 1.00 93.69 70 SER A N 1
ATOM 511 C CA . SER A 1 70 ? 2.890 -5.068 -2.612 1.00 93.69 70 SER A CA 1
ATOM 512 C C . SER A 1 70 ? 3.340 -6.264 -3.460 1.00 93.69 70 SER A C 1
ATOM 514 O O . SER A 1 70 ? 3.241 -7.412 -3.028 1.00 93.69 70 SER A O 1
ATOM 516 N N . GLU A 1 71 ? 3.886 -5.990 -4.648 1.00 92.38 71 GLU A N 1
ATOM 517 C CA . GLU A 1 71 ? 4.433 -7.018 -5.547 1.00 92.38 71 GLU A CA 1
ATOM 518 C C . GLU A 1 71 ? 5.860 -7.428 -5.155 1.00 92.38 71 GLU A C 1
ATOM 520 O O . GLU A 1 71 ? 6.269 -8.562 -5.383 1.00 92.38 71 GLU A O 1
ATOM 525 N N . VAL A 1 72 ? 6.624 -6.505 -4.560 1.00 91.69 72 VAL A N 1
ATOM 526 C CA . VAL A 1 72 ? 8.035 -6.724 -4.187 1.00 91.69 72 VAL A CA 1
ATOM 527 C C . VAL A 1 72 ? 8.156 -7.405 -2.820 1.00 91.69 72 VAL A C 1
ATOM 529 O O . VAL A 1 72 ? 8.993 -8.279 -2.615 1.00 91.69 72 VAL A O 1
ATOM 532 N N . ARG A 1 73 ? 7.305 -7.005 -1.871 1.00 92.88 73 ARG A N 1
ATOM 533 C CA . ARG A 1 73 ? 7.248 -7.524 -0.494 1.00 92.88 73 ARG A CA 1
ATOM 534 C C . ARG A 1 73 ? 5.837 -8.029 -0.174 1.00 92.88 73 ARG A C 1
ATOM 536 O O . ARG A 1 73 ? 5.017 -7.207 0.227 1.00 92.88 73 ARG A O 1
ATOM 543 N N . PRO A 1 74 ? 5.537 -9.331 -0.320 1.00 91.88 74 PRO A N 1
ATOM 544 C CA . PRO A 1 74 ? 4.173 -9.856 -0.183 1.00 91.88 74 PRO A CA 1
ATOM 545 C C . PRO A 1 74 ? 3.560 -9.708 1.215 1.00 91.88 74 PRO A C 1
ATOM 547 O O . PRO A 1 74 ? 2.343 -9.620 1.343 1.00 91.88 74 PRO A O 1
ATOM 550 N N . GLN A 1 75 ? 4.391 -9.671 2.263 1.00 94.12 75 GLN A N 1
ATOM 551 C CA . GLN A 1 75 ? 3.934 -9.466 3.644 1.00 94.12 75 GLN A CA 1
ATOM 552 C C . GLN A 1 75 ? 3.465 -8.028 3.901 1.00 94.12 75 GLN A C 1
ATOM 554 O O . GLN A 1 75 ? 2.729 -7.790 4.850 1.00 94.12 75 GLN A O 1
ATOM 559 N N . CYS A 1 76 ? 3.842 -7.073 3.051 1.00 95.88 76 CYS A N 1
ATOM 560 C CA . CYS A 1 76 ? 3.432 -5.686 3.192 1.00 95.88 76 CYS A CA 1
ATOM 561 C C . CYS A 1 76 ? 2.095 -5.430 2.483 1.00 95.88 76 CYS A C 1
ATOM 563 O O . CYS A 1 76 ? 1.991 -5.572 1.261 1.00 95.88 76 CYS A O 1
ATOM 565 N N . LEU A 1 77 ? 1.084 -5.000 3.236 1.00 96.44 77 LEU A N 1
ATOM 566 C CA . LEU A 1 77 ? -0.155 -4.454 2.685 1.00 96.44 77 LEU A CA 1
ATOM 567 C C . LEU A 1 77 ? -0.143 -2.938 2.858 1.00 96.44 77 LEU A C 1
ATOM 569 O O . LEU A 1 77 ? -0.141 -2.446 3.980 1.00 96.44 77 LEU A O 1
ATOM 573 N N . LEU A 1 78 ? -0.099 -2.189 1.762 1.00 96.12 78 LEU A N 1
ATOM 574 C CA . LEU A 1 78 ? -0.039 -0.732 1.816 1.00 96.12 78 LEU A CA 1
ATOM 575 C C . LEU A 1 78 ? -1.417 -0.148 2.098 1.00 96.12 78 LEU A C 1
ATOM 577 O O . LEU A 1 78 ? -2.343 -0.362 1.320 1.00 96.12 78 LEU A O 1
ATOM 581 N N . LEU A 1 79 ? -1.520 0.644 3.161 1.00 96.31 79 LEU A N 1
ATOM 582 C CA . LEU A 1 79 ? -2.582 1.622 3.343 1.00 96.31 79 LEU A CA 1
ATOM 583 C C . LEU A 1 79 ? -2.199 2.894 2.590 1.00 96.31 79 LEU A C 1
ATOM 585 O O . LEU A 1 79 ? -1.255 3.586 2.965 1.00 96.31 79 LEU A O 1
ATOM 589 N N . VAL A 1 80 ? -2.911 3.178 1.508 1.00 94.75 80 VAL A N 1
ATOM 590 C CA . VAL A 1 80 ? -2.605 4.282 0.602 1.00 94.75 80 VAL A CA 1
ATOM 591 C C . VAL A 1 80 ? -3.299 5.550 1.090 1.00 94.75 80 VAL A C 1
ATOM 593 O O . VAL A 1 80 ? -4.511 5.547 1.304 1.00 94.75 80 VAL A O 1
ATOM 596 N N . LEU A 1 81 ? -2.535 6.633 1.241 1.00 91.00 81 LEU A N 1
ATOM 597 C CA . LEU A 1 81 ? -3.000 7.902 1.808 1.00 91.00 81 LEU A CA 1
ATOM 598 C C . LEU A 1 81 ? -2.595 9.060 0.894 1.00 91.00 81 LEU A C 1
ATOM 600 O O . LEU A 1 81 ? -1.545 9.015 0.253 1.00 91.00 81 LEU A O 1
ATOM 604 N N . ALA A 1 82 ? -3.433 10.094 0.806 1.00 85.69 82 ALA A N 1
ATOM 605 C CA . ALA A 1 82 ? -3.201 11.193 -0.132 1.00 85.69 82 ALA A CA 1
ATOM 606 C C . ALA A 1 82 ? -2.315 12.302 0.448 1.00 85.69 82 ALA A C 1
ATOM 608 O O . ALA A 1 82 ? -1.601 12.972 -0.299 1.00 85.69 82 ALA A O 1
ATOM 609 N N . ASN A 1 83 ? -2.366 12.511 1.766 1.00 86.75 83 ASN A N 1
ATOM 610 C CA . ASN A 1 83 ? -1.731 13.650 2.419 1.00 86.75 83 ASN A CA 1
ATOM 611 C C . ASN A 1 83 ? -0.698 13.204 3.464 1.00 86.75 83 ASN A C 1
ATOM 613 O O . ASN A 1 83 ? -0.950 12.305 4.264 1.00 86.75 83 ASN A O 1
ATOM 617 N N . ARG A 1 84 ? 0.456 13.879 3.522 1.00 87.31 84 ARG A N 1
ATOM 618 C CA . ARG A 1 84 ? 1.485 13.613 4.543 1.00 87.31 84 ARG A CA 1
ATOM 619 C C . ARG A 1 84 ? 0.997 13.848 5.966 1.00 87.31 84 ARG A C 1
ATOM 621 O O . ARG A 1 84 ? 1.405 13.127 6.878 1.00 87.31 84 ARG A O 1
ATOM 628 N N . THR A 1 85 ? 0.136 14.841 6.169 1.00 88.50 85 THR A N 1
ATOM 629 C CA . THR A 1 85 ? -0.452 15.095 7.490 1.00 88.50 85 THR A CA 1
ATOM 630 C C . THR A 1 85 ? -1.357 13.943 7.918 1.00 88.50 85 THR A C 1
ATOM 632 O O . THR A 1 85 ? -1.299 13.528 9.071 1.00 88.50 85 THR A O 1
ATOM 635 N N . GLU A 1 86 ? -2.115 13.371 6.980 1.00 88.75 86 GLU A N 1
ATOM 636 C CA . GLU A 1 86 ? -2.971 12.200 7.197 1.00 88.75 86 GLU A CA 1
ATOM 637 C C . GLU A 1 86 ? -2.148 10.937 7.492 1.00 88.75 86 GLU A C 1
ATOM 639 O O . GLU A 1 86 ? -2.472 10.174 8.399 1.00 8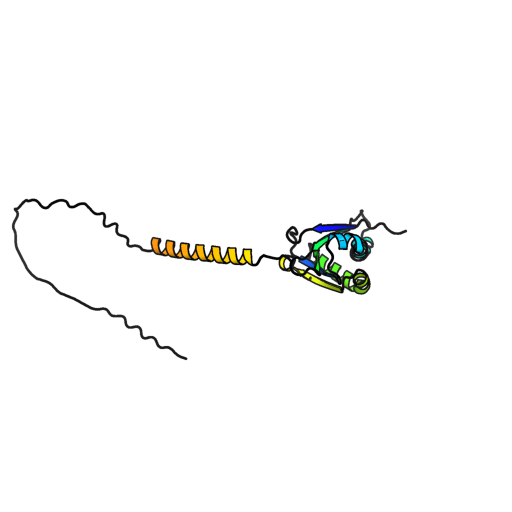8.75 86 GLU A O 1
ATOM 644 N N . ILE A 1 87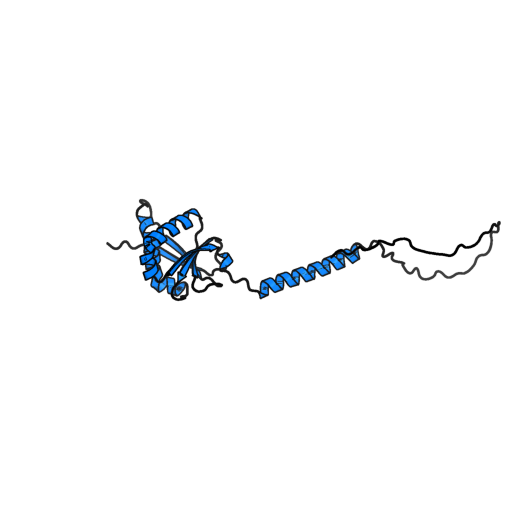 ? -1.030 10.742 6.785 1.00 91.88 87 ILE A N 1
ATOM 645 C CA . ILE A 1 87 ? -0.074 9.667 7.090 1.00 91.88 87 ILE A CA 1
ATOM 646 C C . ILE A 1 87 ? 0.441 9.812 8.524 1.00 91.88 87 ILE A C 1
ATOM 648 O O . ILE A 1 87 ? 0.458 8.843 9.281 1.00 91.88 87 ILE A O 1
ATOM 652 N N . SER A 1 88 ? 0.832 11.027 8.910 1.00 92.00 88 SER A N 1
ATOM 653 C CA . SER A 1 88 ? 1.401 11.297 10.233 1.00 92.00 88 SER A CA 1
ATOM 654 C C . SER A 1 88 ? 0.373 11.076 11.347 1.00 92.00 88 SER A C 1
ATOM 656 O O . SER A 1 88 ? 0.690 10.430 12.349 1.00 92.00 88 SER A O 1
ATOM 658 N N . SER A 1 89 ? -0.866 11.544 11.157 1.00 90.31 89 SER A N 1
ATOM 659 C CA . SER A 1 89 ? -1.949 11.354 12.126 1.00 90.31 89 SER A CA 1
ATOM 660 C C . SER A 1 89 ? -2.338 9.880 12.261 1.00 90.31 89 SER A C 1
ATOM 662 O O . SER A 1 89 ? -2.407 9.371 13.383 1.00 90.31 89 SER A O 1
ATOM 664 N N . LYS A 1 90 ? -2.495 9.147 11.147 1.00 91.50 90 LYS A N 1
ATOM 665 C CA . LYS A 1 90 ? -2.812 7.712 11.197 1.00 91.50 90 LYS A CA 1
ATOM 666 C C . LYS A 1 90 ? -1.655 6.882 11.755 1.00 91.50 90 LYS A C 1
ATOM 668 O O . LYS A 1 90 ? -1.908 5.976 12.541 1.00 91.50 90 LYS A O 1
ATOM 673 N N . LEU A 1 91 ? -0.393 7.214 11.470 1.00 93.62 91 LEU A N 1
ATOM 674 C CA . LEU A 1 91 ? 0.756 6.566 12.121 1.00 93.62 91 LEU A CA 1
ATOM 675 C C . LEU A 1 91 ? 0.742 6.760 13.639 1.00 93.62 91 LEU A C 1
ATOM 677 O O . LEU A 1 91 ? 1.014 5.815 14.378 1.00 93.62 91 LEU A O 1
ATOM 681 N N . GLN A 1 92 ? 0.438 7.967 14.119 1.00 93.38 92 GLN A N 1
ATOM 682 C CA . GLN A 1 92 ? 0.353 8.238 15.554 1.00 93.38 92 GLN A CA 1
ATOM 683 C C . GLN A 1 92 ? -0.793 7.451 16.208 1.00 93.38 92 GLN A C 1
ATOM 685 O O . GLN A 1 92 ? -0.594 6.845 17.264 1.00 93.38 92 GLN A O 1
ATOM 690 N N . LEU A 1 93 ? -1.949 7.387 15.545 1.00 92.38 93 LEU A N 1
ATOM 691 C CA . LEU A 1 93 ? -3.091 6.576 15.966 1.00 92.38 93 LEU A CA 1
ATOM 692 C C . LEU A 1 93 ? -2.735 5.082 16.030 1.00 92.38 93 LEU A C 1
ATOM 694 O O . LEU A 1 93 ? -2.988 4.407 17.025 1.00 92.38 93 LEU A O 1
ATOM 698 N N . MET A 1 94 ? -2.056 4.568 15.006 1.00 94.06 94 MET A N 1
ATOM 699 C CA . MET A 1 94 ? -1.599 3.179 14.965 1.00 94.06 94 MET A CA 1
ATOM 700 C C . MET A 1 94 ? -0.577 2.863 16.063 1.00 94.06 94 MET A C 1
ATOM 702 O O . MET A 1 94 ? -0.632 1.784 16.649 1.00 94.06 94 MET A O 1
ATOM 706 N N . LYS A 1 95 ? 0.316 3.804 16.404 1.00 94.94 95 LYS A N 1
ATOM 707 C CA . LYS A 1 95 ? 1.226 3.668 17.558 1.00 94.94 95 LYS A CA 1
ATOM 708 C C . LYS A 1 95 ? 0.460 3.545 18.870 1.00 94.94 95 LYS A C 1
ATOM 710 O O . LYS A 1 95 ? 0.801 2.687 19.681 1.00 94.94 95 LYS A O 1
ATOM 715 N N . LYS A 1 96 ? -0.595 4.342 19.061 1.00 94.19 96 LYS A N 1
ATOM 716 C CA . LYS A 1 96 ? -1.468 4.260 20.243 1.00 94.19 96 LYS A CA 1
ATOM 717 C C . LYS A 1 96 ? -2.169 2.898 20.342 1.00 94.19 96 LYS A C 1
ATOM 719 O O . LYS A 1 96 ? -2.259 2.340 21.431 1.00 94.19 96 LYS A O 1
ATOM 724 N N . HIS A 1 97 ? -2.585 2.333 19.207 1.00 94.00 97 HIS A N 1
ATOM 725 C CA . HIS A 1 97 ? -3.297 1.051 19.112 1.00 94.00 97 HIS A CA 1
ATOM 726 C C . HIS A 1 97 ? -2.419 -0.127 18.650 1.00 94.00 97 HIS A C 1
ATOM 728 O O . HIS A 1 97 ? -2.914 -1.097 18.069 1.00 94.00 97 HIS A O 1
ATOM 734 N N . GLN A 1 98 ? -1.109 -0.090 18.921 1.00 94.12 98 GLN A N 1
ATOM 735 C CA . GLN A 1 98 ? -0.169 -1.105 18.425 1.00 94.12 98 GLN A CA 1
ATOM 736 C C . GLN A 1 98 ? -0.529 -2.529 18.887 1.00 94.12 98 GLN A C 1
ATOM 738 O O . GLN A 1 98 ? -0.379 -3.491 18.133 1.00 94.12 98 GLN A O 1
ATOM 743 N N . SER A 1 99 ? -1.001 -2.686 20.125 1.00 94.06 99 SER A N 1
ATOM 744 C CA . SER A 1 99 ? -1.410 -3.985 20.674 1.00 94.06 99 SER A CA 1
ATOM 745 C C . SER A 1 99 ? -2.627 -4.567 19.950 1.00 94.06 99 SER A C 1
ATOM 747 O O . SER A 1 99 ? -2.673 -5.775 19.712 1.00 94.06 99 SER A O 1
ATOM 749 N N . ASP A 1 100 ? -3.584 -3.728 19.557 1.00 94.00 100 ASP A N 1
ATOM 750 C CA . ASP A 1 100 ? -4.776 -4.148 18.821 1.00 94.00 100 ASP A CA 1
ATOM 751 C C . ASP A 1 100 ? -4.434 -4.506 17.371 1.00 94.00 100 ASP A C 1
ATOM 753 O O . ASP A 1 100 ? -4.880 -5.539 16.871 1.00 94.00 100 ASP A O 1
ATOM 757 N N . LEU A 1 101 ? -3.541 -3.747 16.730 1.00 94.69 101 LEU A N 1
ATOM 758 C CA . LEU A 1 101 ? -3.015 -4.076 15.399 1.00 94.69 101 LEU A CA 1
ATOM 759 C C . LEU A 1 101 ? -2.253 -5.412 15.390 1.00 94.69 101 LEU A C 1
ATOM 761 O O . LEU A 1 101 ? -2.442 -6.224 14.481 1.00 94.69 101 LEU A O 1
ATOM 765 N N . LYS A 1 102 ? -1.475 -5.706 16.441 1.00 95.50 102 LYS A N 1
ATOM 766 C CA . LYS A 1 102 ? -0.810 -7.010 16.599 1.00 95.50 102 LYS A CA 1
ATOM 767 C C . LYS A 1 102 ? -1.799 -8.169 16.699 1.00 95.50 102 LYS A C 1
ATOM 769 O O . LYS A 1 102 ? -1.548 -9.220 16.110 1.00 95.50 102 LYS A O 1
ATOM 774 N N . LYS A 1 103 ? -2.943 -7.991 17.374 1.00 94.81 103 LYS A N 1
ATOM 775 C CA . LYS A 1 103 ? -4.019 -9.006 17.416 1.00 94.81 103 LYS A CA 1
ATOM 776 C C . LYS A 1 103 ? -4.647 -9.236 16.039 1.00 94.81 103 LYS A C 1
ATOM 778 O O . LYS A 1 103 ? -5.016 -10.362 15.724 1.00 94.81 103 LYS A O 1
ATOM 783 N N . LEU A 1 104 ? -4.699 -8.201 15.200 1.00 93.38 104 LEU A N 1
ATOM 784 C CA . LEU A 1 104 ? -5.097 -8.300 13.789 1.00 93.38 104 LEU A CA 1
ATOM 785 C C . LEU A 1 104 ? -3.989 -8.892 12.898 1.00 93.38 104 LEU A C 1
ATOM 787 O O . LEU A 1 104 ? -4.157 -9.021 11.686 1.00 93.38 104 LEU A O 1
ATOM 791 N N . GLY A 1 105 ? -2.849 -9.277 13.476 1.00 93.69 105 GLY A N 1
ATOM 792 C CA . GLY A 1 105 ? -1.725 -9.881 12.771 1.00 93.69 105 GLY A CA 1
ATOM 793 C C . GLY A 1 105 ? -0.903 -8.896 11.941 1.00 93.69 105 GLY A C 1
ATOM 794 O O . GLY A 1 105 ? -0.266 -9.337 10.985 1.00 93.69 105 GLY A O 1
ATOM 795 N N . ILE A 1 106 ? -0.928 -7.608 12.296 1.00 96.50 106 ILE A N 1
ATOM 796 C CA . ILE A 1 106 ? -0.013 -6.576 11.793 1.00 96.50 106 ILE A CA 1
ATOM 797 C C . ILE A 1 106 ? 1.150 -6.477 12.789 1.00 96.50 106 ILE A C 1
ATOM 799 O O . ILE A 1 106 ? 0.959 -6.093 13.943 1.00 96.50 106 ILE A O 1
ATOM 803 N N . LEU A 1 107 ? 2.341 -6.892 12.367 1.00 94.94 107 LEU A N 1
ATOM 804 C CA . LEU A 1 107 ? 3.543 -6.960 13.199 1.00 94.94 107 LEU A CA 1
ATOM 805 C C . LEU A 1 107 ? 4.179 -5.586 13.393 1.00 94.94 107 LEU A C 1
ATOM 807 O O . LEU A 1 107 ? 4.499 -5.216 14.526 1.00 94.94 107 LEU A O 1
ATOM 811 N N . ASP A 1 108 ? 4.320 -4.851 12.294 1.00 95.31 108 ASP A N 1
ATOM 812 C CA . ASP A 1 108 ? 4.911 -3.521 12.252 1.00 95.31 108 ASP A CA 1
ATOM 813 C C . ASP A 1 108 ? 4.228 -2.650 11.193 1.00 95.31 108 ASP A C 1
ATOM 815 O O . ASP A 1 108 ? 3.485 -3.140 10.332 1.00 95.31 108 ASP A O 1
ATOM 819 N N . PHE A 1 109 ? 4.453 -1.342 11.279 1.00 96.31 109 PHE A N 1
ATOM 820 C CA . PHE A 1 109 ? 3.949 -0.393 10.304 1.00 96.31 109 PHE A CA 1
ATOM 821 C C . PHE A 1 109 ? 4.882 0.801 10.105 1.00 96.31 109 PHE A C 1
ATOM 823 O O . PHE A 1 109 ? 5.344 1.435 11.053 1.00 96.31 109 PHE A O 1
ATOM 830 N N . THR A 1 110 ? 5.142 1.140 8.844 1.00 95.69 110 THR A N 1
ATOM 831 C CA . THR A 1 110 ? 6.097 2.196 8.473 1.00 95.69 110 THR A CA 1
ATOM 832 C C . THR A 1 110 ? 5.623 2.977 7.251 1.00 95.69 110 THR A C 1
ATOM 834 O O . THR A 1 110 ? 5.006 2.408 6.353 1.00 95.69 110 THR A O 1
ATOM 837 N N . GLU A 1 111 ? 5.902 4.283 7.204 1.00 95.75 111 GLU A N 1
ATOM 838 C CA . GLU A 1 111 ? 5.688 5.091 5.992 1.00 95.75 111 GLU A CA 1
ATOM 839 C C . GLU A 1 111 ? 6.619 4.600 4.885 1.00 95.75 111 GLU A C 1
ATOM 841 O O . GLU A 1 111 ? 7.830 4.484 5.090 1.00 95.75 111 GLU A O 1
ATOM 846 N N . GLN A 1 112 ? 6.055 4.298 3.718 1.00 94.38 112 GLN A N 1
ATOM 847 C CA . GLN A 1 112 ? 6.794 3.809 2.562 1.00 94.38 112 GLN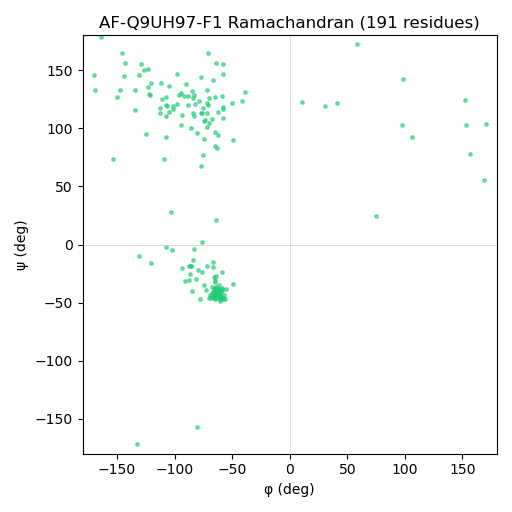 A CA 1
ATOM 848 C C . GLN A 1 112 ? 6.210 4.381 1.263 1.00 94.38 112 GLN A C 1
ATOM 850 O O . GLN A 1 112 ? 5.050 4.794 1.189 1.00 94.38 112 GLN A O 1
ATOM 855 N N . ASP A 1 113 ? 7.046 4.429 0.230 1.00 92.44 113 ASP A N 1
ATOM 856 C CA . ASP A 1 113 ? 6.663 4.919 -1.092 1.00 92.44 113 ASP A CA 1
ATOM 857 C C . ASP A 1 113 ? 6.013 3.798 -1.915 1.00 92.44 113 ASP A C 1
ATOM 859 O O . ASP A 1 113 ? 6.561 2.697 -2.012 1.00 92.44 113 ASP A O 1
ATOM 863 N N . VAL A 1 114 ? 4.868 4.077 -2.537 1.00 92.44 114 VAL A N 1
ATOM 864 C CA . VAL A 1 114 ? 4.091 3.117 -3.339 1.00 92.44 114 VAL A CA 1
ATOM 865 C C . VAL A 1 114 ? 4.912 2.557 -4.506 1.00 92.44 114 VAL A C 1
ATOM 867 O O . VAL A 1 114 ? 4.830 1.359 -4.789 1.00 92.44 114 VAL A O 1
ATOM 870 N N . ALA A 1 115 ? 5.758 3.369 -5.147 1.00 89.69 115 ALA A N 1
ATOM 871 C CA . ALA A 1 115 ? 6.590 2.942 -6.269 1.00 89.69 115 ALA A CA 1
ATOM 872 C C . ALA A 1 115 ? 7.625 1.888 -5.853 1.00 89.69 115 ALA A C 1
ATOM 874 O O . ALA A 1 115 ? 7.937 0.994 -6.638 1.00 89.69 115 ALA A O 1
ATOM 875 N N . SER A 1 116 ? 8.098 1.918 -4.600 1.00 89.56 116 SER A N 1
ATOM 876 C CA . SER A 1 116 ? 9.031 0.906 -4.074 1.00 89.56 116 SER A CA 1
ATOM 877 C C . SER A 1 116 ? 8.412 -0.496 -3.947 1.00 89.56 116 SER A C 1
ATOM 879 O O . SER A 1 116 ? 9.129 -1.490 -3.818 1.00 89.56 116 SER A O 1
ATOM 881 N N . HIS A 1 117 ? 7.081 -0.588 -4.006 1.00 91.12 117 HIS A N 1
ATOM 882 C CA . HIS A 1 117 ? 6.325 -1.837 -3.940 1.00 91.12 117 HIS A CA 1
ATOM 883 C C . HIS A 1 117 ? 5.828 -2.330 -5.298 1.00 91.12 117 HIS A C 1
ATOM 885 O O . HIS A 1 117 ? 5.263 -3.426 -5.379 1.00 91.12 117 HIS A O 1
ATOM 891 N N . GLN A 1 118 ? 6.044 -1.554 -6.360 1.00 89.50 118 GLN A N 1
ATOM 892 C CA . GLN A 1 118 ? 5.746 -1.955 -7.728 1.00 89.50 118 GLN A CA 1
ATOM 893 C C . GLN A 1 118 ? 6.918 -2.772 -8.273 1.00 89.50 118 GLN A C 1
ATOM 895 O O . GLN A 1 118 ? 8.066 -2.323 -8.264 1.00 89.50 118 GLN A O 1
ATOM 900 N N . SER A 1 119 ? 6.647 -3.978 -8.778 1.00 82.81 119 SER A N 1
ATOM 901 C CA . SER A 1 119 ? 7.690 -4.756 -9.443 1.00 82.81 119 SER A CA 1
ATOM 902 C C . SER A 1 119 ? 7.854 -4.249 -10.879 1.00 82.81 119 SER A C 1
ATOM 904 O O . SER A 1 119 ? 7.136 -4.620 -11.814 1.00 82.81 119 SER A O 1
ATOM 906 N N . TYR A 1 120 ? 8.820 -3.356 -11.080 1.00 72.56 120 TYR A N 1
ATOM 907 C CA . TYR A 1 120 ? 9.301 -3.070 -12.426 1.00 72.56 120 TYR A CA 1
ATOM 908 C C . TYR A 1 120 ? 10.106 -4.283 -12.886 1.00 72.56 120 TYR A C 1
ATOM 910 O O . TYR A 1 120 ? 11.138 -4.621 -12.308 1.00 72.56 120 TYR A O 1
ATOM 918 N N . SER A 1 121 ? 9.597 -4.998 -13.893 1.00 68.50 121 SER A N 1
ATOM 919 C CA . SER A 1 121 ? 10.273 -6.194 -14.390 1.00 68.50 121 SER A CA 1
ATOM 920 C C . SER A 1 121 ? 11.675 -5.817 -14.863 1.00 68.50 121 SER A C 1
ATOM 922 O O . SER A 1 121 ? 11.824 -4.924 -15.700 1.00 68.50 121 SER A O 1
ATOM 924 N N . GLN A 1 122 ? 12.702 -6.528 -14.384 1.00 69.31 122 GLN A N 1
ATOM 925 C CA . GLN A 1 122 ? 14.076 -6.393 -14.888 1.00 69.31 122 GLN A CA 1
ATOM 926 C C . GLN A 1 122 ? 14.118 -6.464 -16.420 1.00 69.31 122 GLN A C 1
ATOM 928 O O . GLN A 1 122 ? 14.889 -5.752 -17.053 1.00 69.31 122 GLN A O 1
ATOM 933 N N . LYS A 1 123 ? 13.228 -7.262 -17.026 1.00 76.44 123 LYS A N 1
ATOM 934 C CA . LYS A 1 123 ? 13.088 -7.393 -18.480 1.00 76.44 123 LYS A CA 1
ATOM 935 C C . LYS A 1 123 ? 12.726 -6.067 -19.150 1.00 76.44 123 LYS A C 1
ATOM 937 O O . LYS A 1 123 ? 13.272 -5.761 -20.203 1.00 76.44 123 LYS A O 1
ATOM 942 N N . THR A 1 124 ? 11.856 -5.269 -18.534 1.00 83.12 124 THR A N 1
ATOM 943 C CA . THR A 1 124 ? 11.468 -3.950 -19.048 1.00 83.12 124 THR A CA 1
ATOM 944 C C . THR A 1 124 ? 12.625 -2.963 -18.944 1.00 83.12 124 THR A C 1
ATOM 946 O O . THR A 1 124 ? 12.900 -2.255 -19.906 1.00 83.12 124 THR A O 1
ATOM 949 N N . LEU A 1 125 ? 13.347 -2.950 -17.819 1.00 81.88 125 LEU A N 1
ATOM 950 C CA . LEU A 1 125 ? 14.507 -2.070 -17.650 1.00 81.88 125 LEU A CA 1
ATOM 951 C C . LEU A 1 125 ? 15.613 -2.426 -18.653 1.00 81.88 125 LEU A C 1
ATOM 953 O O . LEU A 1 125 ? 16.116 -1.547 -19.349 1.00 81.88 125 LEU A O 1
ATOM 957 N N . ILE A 1 126 ? 15.927 -3.715 -18.801 1.00 84.50 126 ILE A N 1
ATOM 958 C CA . ILE A 1 126 ? 16.903 -4.200 -19.785 1.00 84.50 126 ILE A CA 1
ATOM 959 C C . ILE A 1 126 ? 16.463 -3.829 -21.206 1.00 84.50 126 ILE A C 1
ATOM 961 O O . ILE A 1 126 ? 17.278 -3.326 -21.977 1.00 84.50 126 ILE A O 1
ATOM 965 N N . ALA A 1 127 ? 15.188 -4.015 -21.559 1.00 89.06 127 ALA A N 1
ATOM 966 C CA . ALA A 1 127 ? 14.669 -3.652 -22.878 1.00 89.06 127 ALA A CA 1
ATOM 967 C C . ALA A 1 127 ? 14.787 -2.143 -23.164 1.00 89.06 127 ALA A C 1
ATOM 969 O O . ALA A 1 127 ? 15.189 -1.751 -24.259 1.00 89.06 127 ALA A O 1
ATOM 970 N N . LEU A 1 128 ? 14.496 -1.284 -22.182 1.00 90.44 128 LEU A N 1
ATOM 971 C CA . LEU A 1 128 ? 14.629 0.169 -22.328 1.00 90.44 128 LEU A CA 1
ATOM 972 C C . LEU A 1 128 ? 16.093 0.603 -22.472 1.00 90.44 128 LEU A C 1
ATOM 974 O O . LEU A 1 128 ? 16.417 1.397 -23.351 1.00 90.44 128 LEU A O 1
ATOM 978 N N . VAL A 1 129 ? 16.990 0.053 -21.652 1.00 94.25 129 VAL A N 1
ATOM 979 C CA . VAL A 1 129 ? 18.423 0.381 -21.715 1.00 94.25 129 VAL A CA 1
ATOM 980 C C . VAL A 1 129 ? 19.035 -0.090 -23.033 1.00 94.25 129 VAL A C 1
ATOM 982 O O . VAL A 1 129 ? 19.752 0.665 -23.687 1.00 94.25 129 VAL A O 1
ATOM 985 N N . THR A 1 130 ? 18.728 -1.318 -23.455 1.00 94.00 130 THR A N 1
ATOM 986 C CA . THR A 1 130 ? 19.251 -1.877 -24.712 1.00 94.00 130 THR A CA 1
ATOM 987 C C . THR A 1 130 ? 18.722 -1.130 -25.932 1.00 94.00 130 THR A C 1
ATOM 989 O O . THR A 1 130 ? 19.517 -0.764 -26.794 1.00 94.00 130 THR A O 1
ATOM 992 N N . SER A 1 131 ? 17.421 -0.829 -25.994 1.00 94.19 131 SER A N 1
ATOM 993 C CA . SER A 1 131 ? 16.845 -0.037 -27.093 1.00 94.19 131 SER A CA 1
ATOM 994 C C . SER A 1 131 ? 17.399 1.390 -27.146 1.00 94.19 131 SER A C 1
ATOM 996 O O . SER A 1 131 ? 17.763 1.858 -28.225 1.00 94.19 131 SER A O 1
ATOM 998 N N . GLY A 1 132 ? 17.551 2.057 -25.997 1.00 96.31 132 GLY A N 1
ATOM 999 C CA . GLY A 1 132 ? 18.168 3.382 -25.914 1.00 96.31 132 GLY A CA 1
ATOM 1000 C C . GLY A 1 132 ? 19.625 3.398 -26.386 1.00 96.31 132 GLY A C 1
ATOM 1001 O O . GLY A 1 132 ? 20.011 4.274 -27.160 1.00 96.31 132 GLY A O 1
ATOM 1002 N N . ALA A 1 133 ? 20.423 2.401 -25.993 1.00 96.88 133 ALA A N 1
ATOM 1003 C CA . ALA A 1 133 ? 21.807 2.269 -26.448 1.00 96.88 133 ALA A CA 1
ATOM 1004 C C . ALA A 1 133 ? 21.899 2.048 -27.968 1.00 96.88 133 ALA A C 1
ATOM 1006 O O . ALA A 1 133 ? 22.735 2.657 -28.634 1.00 96.88 133 ALA A O 1
ATOM 1007 N N . LEU A 1 134 ? 21.008 1.227 -28.530 1.00 96.56 134 LEU A N 1
ATOM 1008 C CA . LEU A 1 134 ? 20.958 0.948 -29.967 1.00 96.56 134 LEU A CA 1
ATOM 1009 C C . LEU A 1 134 ? 20.613 2.212 -30.771 1.00 96.56 134 LEU A C 1
ATOM 1011 O O . LEU A 1 134 ? 21.273 2.512 -31.766 1.00 96.56 134 LEU A O 1
ATOM 1015 N N . LEU A 1 135 ? 19.645 3.003 -30.295 1.00 96.50 135 LEU A N 1
ATOM 1016 C CA . LEU A 1 135 ? 19.294 4.295 -30.893 1.00 96.50 135 LEU A CA 1
ATOM 1017 C C . LEU A 1 135 ? 20.432 5.316 -30.783 1.00 96.50 135 LEU A C 1
ATOM 1019 O O . LEU A 1 135 ? 20.673 6.050 -31.738 1.00 96.50 135 LEU A O 1
ATOM 1023 N N . ALA A 1 136 ? 21.161 5.345 -29.664 1.00 96.81 136 ALA A N 1
ATOM 1024 C CA . ALA A 1 136 ? 22.319 6.222 -29.503 1.00 96.81 136 ALA A CA 1
ATOM 1025 C C . ALA A 1 136 ? 23.436 5.879 -30.501 1.00 96.81 136 ALA A C 1
ATOM 1027 O O . ALA A 1 136 ? 23.981 6.779 -31.137 1.00 96.81 136 ALA A O 1
ATOM 1028 N N . VAL A 1 137 ? 23.737 4.590 -30.694 1.00 96.00 137 VAL A N 1
ATOM 1029 C CA . VAL A 1 137 ? 24.726 4.141 -31.688 1.00 96.00 137 VAL A CA 1
ATOM 1030 C C . VAL A 1 137 ? 24.299 4.555 -33.095 1.00 96.00 137 VAL A C 1
ATOM 1032 O O . VAL A 1 137 ? 25.088 5.174 -33.805 1.00 96.00 137 VAL A O 1
ATOM 1035 N N . LEU A 1 138 ? 23.044 4.299 -33.478 1.00 94.81 138 LEU A N 1
ATOM 1036 C CA . LEU A 1 138 ? 22.520 4.703 -34.787 1.00 94.81 138 LEU A CA 1
ATOM 1037 C C . LEU A 1 138 ? 22.536 6.225 -34.974 1.00 94.81 138 LEU A C 1
ATOM 1039 O O . LEU A 1 138 ? 22.895 6.705 -36.047 1.00 94.81 138 LEU A O 1
ATOM 1043 N N . GLY A 1 139 ? 22.199 6.985 -33.931 1.00 94.25 139 GLY A N 1
ATOM 1044 C CA . GLY A 1 139 ? 22.250 8.444 -33.935 1.00 94.25 139 GLY A CA 1
ATOM 1045 C C . GLY A 1 139 ? 23.670 8.975 -34.119 1.00 94.25 139 GLY A C 1
ATOM 1046 O O . GLY A 1 139 ? 23.881 9.863 -34.939 1.00 94.25 139 GLY A O 1
ATOM 1047 N N . ILE A 1 140 ? 24.658 8.398 -33.427 1.00 93.06 140 ILE A N 1
ATOM 1048 C CA . ILE A 1 140 ? 26.074 8.756 -33.584 1.00 93.06 140 ILE A CA 1
ATOM 1049 C C . IL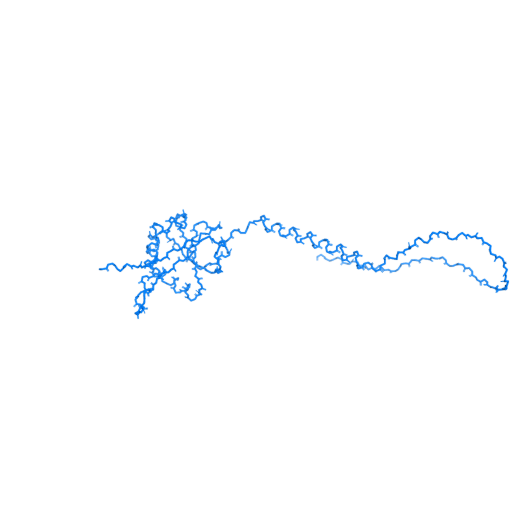E A 1 140 ? 26.559 8.401 -34.991 1.00 93.06 140 ILE A C 1
ATOM 1051 O O . ILE A 1 140 ? 27.183 9.235 -35.641 1.00 93.06 140 ILE A O 1
ATOM 1055 N N . THR A 1 141 ? 26.259 7.200 -35.492 1.00 91.69 141 THR A N 1
ATOM 1056 C CA . THR A 1 141 ? 26.635 6.798 -36.854 1.00 91.69 141 THR A CA 1
ATOM 1057 C C . THR A 1 141 ? 26.000 7.719 -37.896 1.00 91.69 141 THR A C 1
ATOM 1059 O O . THR A 1 141 ? 26.705 8.224 -38.766 1.00 91.69 141 THR A O 1
ATOM 1062 N N . GLY A 1 142 ? 24.701 8.007 -37.780 1.00 89.56 142 GLY A N 1
ATOM 1063 C CA . GLY A 1 142 ? 24.001 8.949 -38.654 1.00 89.56 142 GLY A CA 1
ATOM 1064 C C . GLY A 1 142 ? 24.593 10.356 -38.582 1.00 89.56 142 GLY A C 1
ATOM 1065 O O . GLY A 1 142 ? 24.869 10.963 -39.615 1.00 89.56 142 GLY A O 1
ATOM 1066 N N . TYR A 1 143 ? 24.891 10.840 -37.374 1.00 90.19 143 TYR A N 1
ATOM 1067 C CA . TYR A 1 143 ? 25.538 12.131 -37.161 1.00 90.19 143 TYR A CA 1
ATOM 1068 C C . TYR A 1 143 ? 26.927 12.191 -37.803 1.00 90.19 143 TYR A C 1
ATOM 1070 O O . TYR A 1 143 ? 27.235 13.157 -38.491 1.00 90.19 143 TYR A O 1
ATOM 1078 N N . PHE A 1 144 ? 27.758 11.157 -37.651 1.00 86.81 144 PHE A N 1
ATOM 1079 C CA . PHE A 1 144 ? 29.074 11.095 -38.293 1.00 86.81 144 PHE A CA 1
ATOM 1080 C C . PHE A 1 144 ? 28.986 11.071 -39.824 1.00 86.81 144 PHE A C 1
ATOM 1082 O O . PHE A 1 144 ? 29.805 11.710 -40.486 1.00 86.81 144 PHE A O 1
ATOM 1089 N N . LEU A 1 145 ? 28.003 10.362 -40.388 1.00 82.50 145 LEU A N 1
ATOM 1090 C CA . LEU A 1 145 ? 27.773 10.327 -41.834 1.00 82.50 145 LEU A CA 1
ATOM 1091 C C . LEU A 1 145 ? 27.306 11.690 -42.365 1.00 82.50 145 LEU A C 1
ATOM 1093 O O . LEU A 1 145 ? 27.805 12.140 -43.393 1.00 82.50 145 LEU A O 1
ATOM 1097 N N . MET A 1 146 ? 26.416 12.376 -41.645 1.00 77.69 146 MET A N 1
ATOM 1098 C CA . MET A 1 146 ? 25.915 13.705 -42.023 1.00 77.69 146 MET A CA 1
ATOM 1099 C C . MET A 1 146 ? 26.943 14.824 -41.786 1.00 77.69 146 MET A C 1
ATOM 1101 O O . MET A 1 146 ? 27.017 15.772 -42.563 1.00 77.69 146 MET A O 1
ATOM 1105 N N . ASN A 1 147 ? 27.759 14.720 -40.733 1.00 72.81 147 ASN A N 1
ATOM 1106 C CA . ASN A 1 147 ? 28.769 15.717 -40.365 1.00 72.81 147 ASN A CA 1
ATOM 1107 C C . ASN A 1 147 ? 30.088 15.557 -41.151 1.00 72.81 147 ASN A C 1
ATOM 1109 O O . ASN A 1 147 ? 31.000 16.380 -41.034 1.00 72.81 147 ASN A O 1
ATOM 1113 N N . ARG A 1 148 ? 30.208 14.523 -41.996 1.00 65.69 148 ARG A N 1
ATOM 1114 C CA . ARG A 1 148 ? 31.291 14.412 -42.979 1.00 65.69 148 ARG A CA 1
ATOM 1115 C C . ARG A 1 148 ? 31.026 15.378 -44.141 1.00 65.69 148 ARG A C 1
ATOM 1117 O O . ARG A 1 148 ? 30.426 15.030 -45.150 1.00 65.69 148 ARG A O 1
ATOM 1124 N N . ARG A 1 149 ? 31.540 16.603 -44.016 1.00 61.47 149 ARG A N 1
ATOM 1125 C CA . ARG A 1 149 ? 31.481 17.703 -45.004 1.00 61.47 149 ARG A CA 1
ATOM 1126 C C . ARG A 1 149 ? 32.218 17.457 -46.342 1.00 61.47 149 ARG A C 1
ATOM 1128 O O . ARG A 1 149 ? 32.546 18.415 -47.032 1.00 61.47 149 ARG A O 1
ATOM 1135 N N . SER A 1 150 ? 32.492 16.213 -46.734 1.00 51.59 150 SER A N 1
ATOM 1136 C CA . SER A 1 150 ? 33.177 15.901 -47.996 1.00 51.59 150 SER A CA 1
ATOM 1137 C C . SER A 1 150 ? 32.806 14.513 -48.519 1.00 51.59 150 SER A C 1
ATOM 1139 O O . SER A 1 150 ? 33.593 13.569 -48.471 1.00 51.59 150 SER A O 1
ATOM 1141 N N . TRP A 1 151 ? 31.598 14.379 -49.044 1.00 50.91 151 TRP A N 1
ATOM 1142 C CA . TRP A 1 151 ? 31.434 13.584 -50.253 1.00 50.91 151 TRP A CA 1
ATOM 1143 C C . TRP A 1 151 ? 31.175 14.594 -51.357 1.00 50.91 151 TRP A C 1
ATOM 1145 O O . TRP A 1 151 ? 30.052 15.050 -51.546 1.00 50.91 151 TRP A O 1
ATOM 1155 N N . SER A 1 152 ? 32.244 15.020 -52.029 1.00 53.78 152 SER A N 1
ATOM 1156 C CA . SER A 1 152 ? 32.102 15.538 -53.380 1.00 53.78 152 SER A CA 1
ATOM 1157 C C . SER A 1 152 ? 31.460 14.412 -54.188 1.00 53.78 152 SER A C 1
ATOM 1159 O O . SER A 1 152 ? 32.069 13.341 -54.283 1.00 53.78 152 SER A O 1
ATOM 1161 N N . PRO A 1 153 ? 30.261 14.596 -54.762 1.00 49.91 153 PRO A N 1
ATOM 1162 C CA . PRO A 1 153 ? 29.863 13.757 -55.865 1.00 49.91 153 PRO A CA 1
ATOM 1163 C C . PRO A 1 153 ? 30.853 14.121 -56.966 1.00 49.91 153 PRO A C 1
ATOM 1165 O O . PRO A 1 153 ? 30.703 15.139 -57.641 1.00 49.91 153 PRO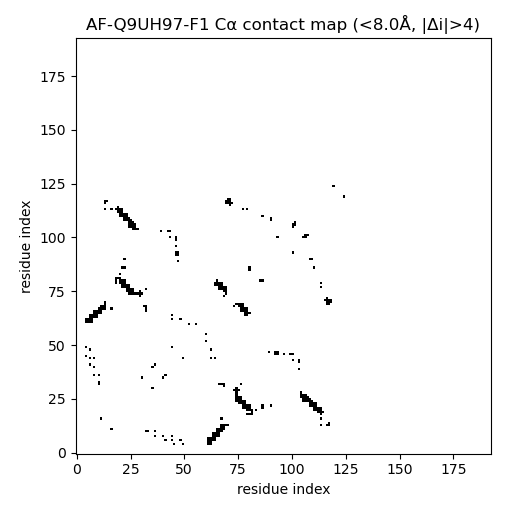 A O 1
ATOM 1168 N N . THR A 1 154 ? 31.915 13.334 -57.114 1.00 50.22 154 THR A N 1
ATOM 1169 C CA . THR A 1 154 ? 32.565 13.211 -58.410 1.00 50.22 154 THR A CA 1
ATOM 1170 C C . THR A 1 154 ? 31.493 12.592 -59.289 1.00 50.22 154 THR A C 1
ATOM 1172 O O . THR A 1 154 ? 31.374 11.377 -59.379 1.00 50.22 154 THR A O 1
ATOM 1175 N N . GLY A 1 155 ? 30.603 13.440 -59.810 1.00 55.84 155 GLY A N 1
ATOM 1176 C CA . GLY A 1 155 ? 29.705 13.055 -60.871 1.00 55.84 155 GLY A CA 1
ATOM 1177 C C . GLY A 1 155 ? 30.615 12.612 -61.993 1.00 55.84 155 GLY A C 1
ATOM 1178 O O . GLY A 1 155 ? 31.335 13.441 -62.549 1.00 55.84 155 GLY A O 1
ATOM 1179 N N . GLU A 1 156 ? 30.637 11.306 -62.242 1.00 53.56 156 GLU A N 1
ATOM 1180 C CA . GLU A 1 156 ? 31.115 10.716 -63.481 1.00 53.56 156 GLU A CA 1
ATOM 1181 C C . GLU A 1 156 ? 30.438 11.467 -64.630 1.00 53.56 156 GLU A C 1
ATOM 1183 O O . GLU A 1 156 ? 29.335 11.142 -65.068 1.00 53.56 156 GLU A O 1
ATOM 1188 N N . ARG A 1 157 ? 31.083 12.541 -65.091 1.00 58.53 157 ARG A N 1
ATOM 1189 C CA . ARG A 1 157 ? 30.866 13.048 -66.432 1.00 58.53 157 ARG A CA 1
ATOM 1190 C C . ARG A 1 157 ? 31.543 12.025 -67.321 1.00 58.53 157 ARG A C 1
ATOM 1192 O O . ARG A 1 157 ? 32.768 11.964 -67.382 1.00 58.53 157 ARG A O 1
ATOM 1199 N N . LEU A 1 158 ? 30.710 11.161 -67.892 1.00 55.59 158 LEU A N 1
ATOM 1200 C CA . LEU A 1 158 ? 31.052 10.284 -69.000 1.00 55.59 158 LEU A CA 1
ATOM 1201 C C . LEU A 1 158 ? 31.954 11.052 -69.972 1.00 55.59 158 LEU A C 1
ATOM 1203 O O . LEU A 1 158 ? 31.667 12.208 -70.285 1.00 55.59 158 LEU A O 1
ATOM 1207 N N . GLY A 1 159 ? 33.063 10.420 -70.359 1.00 55.78 159 GLY A N 1
ATOM 1208 C CA . GLY A 1 159 ? 34.115 11.024 -71.164 1.00 55.78 159 GLY A CA 1
ATOM 1209 C C . GLY A 1 159 ? 33.565 11.717 -72.405 1.00 55.78 159 GLY A C 1
ATOM 1210 O O . GLY A 1 159 ? 32.917 11.090 -73.238 1.00 55.78 159 GLY A O 1
ATOM 1211 N N . GLU A 1 160 ? 33.839 13.012 -72.519 1.00 58.00 160 GLU A N 1
ATOM 1212 C CA . GLU A 1 160 ? 33.782 13.703 -73.799 1.00 58.00 160 GLU A CA 1
ATOM 1213 C C . GLU A 1 160 ? 35.133 13.464 -74.486 1.00 58.00 160 GLU A C 1
ATOM 1215 O O . GLU A 1 160 ? 36.190 13.846 -73.978 1.00 58.00 160 GLU A O 1
ATOM 1220 N N . ASP A 1 161 ? 35.075 12.714 -75.586 1.00 54.53 161 ASP A N 1
ATOM 1221 C CA . ASP A 1 161 ? 36.207 12.208 -76.361 1.00 54.53 161 ASP A CA 1
ATOM 1222 C C . ASP A 1 161 ? 37.145 13.314 -76.892 1.00 54.53 161 ASP A C 1
ATOM 1224 O O . ASP A 1 161 ? 36.690 14.393 -77.285 1.00 54.53 161 ASP A O 1
ATOM 1228 N N . PRO A 1 162 ? 38.462 13.040 -76.998 1.00 56.72 162 PRO A N 1
ATOM 1229 C CA . PRO A 1 162 ? 39.439 13.981 -77.520 1.00 56.72 162 PRO A CA 1
ATOM 1230 C C . PRO A 1 162 ? 39.518 13.881 -79.048 1.00 56.72 162 PRO A C 1
ATOM 1232 O O . PRO A 1 162 ? 40.223 13.027 -79.582 1.00 56.72 162 PRO A O 1
ATOM 1235 N N . TYR A 1 163 ? 38.874 14.795 -79.771 1.00 41.53 163 TYR A N 1
ATOM 1236 C CA . TYR A 1 163 ? 39.201 15.023 -81.180 1.00 41.53 163 TYR A CA 1
ATOM 1237 C C . TYR A 1 163 ? 39.303 16.520 -81.481 1.00 41.53 163 TYR A C 1
ATOM 1239 O O . TYR A 1 163 ? 38.313 17.230 -81.379 1.00 41.53 163 TYR A O 1
ATOM 1247 N N . TYR A 1 164 ? 40.527 16.938 -81.849 1.00 42.34 164 TYR A N 1
ATOM 1248 C CA . TYR A 1 164 ? 40.909 18.032 -82.764 1.00 42.34 164 TYR A CA 1
ATOM 1249 C C . TYR A 1 164 ? 40.106 19.354 -82.671 1.00 42.34 164 TYR A C 1
ATOM 1251 O O . TYR A 1 164 ? 38.919 19.393 -82.947 1.00 42.34 164 TYR A O 1
ATOM 1259 N N . THR A 1 165 ? 40.725 20.510 -82.408 1.00 44.47 165 THR A N 1
ATOM 1260 C CA . THR A 1 165 ? 41.513 21.206 -83.443 1.00 44.47 165 THR A CA 1
ATOM 1261 C C . THR A 1 165 ? 42.691 22.036 -82.920 1.00 44.47 165 THR A C 1
ATOM 1263 O O . THR A 1 165 ? 42.555 22.951 -82.113 1.00 44.47 165 THR A O 1
ATOM 1266 N N . GLU A 1 166 ? 43.832 21.730 -83.521 1.00 45.66 166 GLU A N 1
ATOM 1267 C CA . GLU A 1 166 ? 45.010 22.546 -83.803 1.00 45.66 166 GLU A CA 1
ATOM 1268 C C . GLU A 1 166 ? 44.692 23.982 -84.286 1.00 45.66 166 GLU A C 1
ATOM 1270 O O . GLU A 1 166 ? 43.990 24.152 -85.281 1.00 45.66 166 GLU A O 1
ATOM 1275 N N . ASN A 1 167 ? 45.212 25.001 -83.578 1.00 38.97 167 ASN A N 1
ATOM 1276 C CA . ASN A 1 167 ? 45.943 26.184 -84.090 1.00 38.97 167 ASN A CA 1
ATOM 1277 C C . ASN A 1 167 ? 45.801 27.428 -83.192 1.00 38.97 167 ASN A C 1
ATOM 1279 O O . ASN A 1 167 ? 44.706 27.938 -82.975 1.00 38.97 167 ASN A O 1
ATOM 1283 N N . GLY A 1 168 ? 46.943 27.980 -82.762 1.00 37.50 168 GLY A N 1
ATOM 1284 C CA . GLY A 1 168 ? 47.034 29.306 -82.138 1.00 37.50 168 GLY A CA 1
ATOM 1285 C C . GLY A 1 168 ? 48.268 29.454 -81.250 1.00 37.50 168 GLY A C 1
ATOM 1286 O O . GLY A 1 168 ? 48.173 29.316 -80.038 1.00 37.50 168 GLY A O 1
ATOM 1287 N N . GLY A 1 169 ? 49.437 29.666 -81.859 1.00 38.75 169 GLY A N 1
ATOM 1288 C CA . GLY A 1 169 ? 50.733 29.688 -81.178 1.00 38.75 169 GLY A CA 1
ATOM 1289 C C . GLY A 1 169 ? 51.009 30.900 -80.278 1.00 38.75 169 GLY A C 1
ATOM 1290 O O . GLY A 1 169 ? 50.386 31.951 -80.400 1.00 38.75 169 GLY A O 1
ATOM 1291 N N . GLY A 1 170 ? 52.033 30.748 -79.427 1.00 36.28 170 GLY A N 1
ATOM 1292 C CA . GLY A 1 170 ? 52.709 31.852 -78.737 1.00 36.28 170 GLY A CA 1
ATOM 1293 C C . GLY A 1 170 ? 53.358 31.465 -77.402 1.00 36.28 170 GLY A C 1
ATOM 1294 O O . GLY A 1 170 ? 52.647 31.323 -76.422 1.00 36.28 170 GLY A O 1
ATOM 1295 N N . GLN A 1 171 ? 54.696 31.311 -77.408 1.00 37.53 171 GLN A N 1
ATOM 1296 C CA . GLN A 1 171 ? 55.693 31.548 -76.328 1.00 37.53 171 GLN A CA 1
ATOM 1297 C C . GLN A 1 171 ? 55.240 31.341 -74.859 1.00 37.53 171 GLN A C 1
ATOM 1299 O O . GLN A 1 171 ? 54.398 32.066 -74.359 1.00 37.53 171 GLN A O 1
ATOM 1304 N N . GLY A 1 172 ? 55.791 30.449 -74.030 1.00 35.66 172 GLY A N 1
ATOM 1305 C CA . GLY A 1 172 ? 57.176 30.001 -73.902 1.00 35.66 172 GLY A CA 1
ATOM 1306 C C . GLY A 1 172 ? 57.826 30.583 -72.635 1.00 35.66 172 GLY A C 1
ATOM 1307 O O . GLY A 1 172 ? 58.390 31.663 -72.724 1.00 35.66 172 GLY A O 1
ATOM 1308 N N . TYR A 1 173 ? 57.784 29.870 -71.495 1.00 37.00 173 TYR A N 1
ATOM 1309 C CA . TYR A 1 173 ? 58.890 29.764 -70.517 1.00 37.00 173 TYR A CA 1
ATOM 1310 C C . TYR A 1 173 ? 58.641 28.665 -69.455 1.00 37.00 173 TYR A C 1
ATOM 1312 O O . TYR A 1 173 ? 57.563 28.548 -68.881 1.00 37.00 173 TYR A O 1
ATOM 1320 N N . SER A 1 174 ? 59.685 27.857 -69.233 1.00 39.34 174 SER A N 1
ATOM 1321 C CA . SER A 1 174 ? 59.863 26.759 -68.263 1.00 39.34 174 SER A CA 1
ATOM 1322 C C . SER A 1 174 ? 59.672 27.187 -66.795 1.00 39.34 174 SER A C 1
ATOM 1324 O O . SER A 1 174 ? 59.953 28.328 -66.441 1.00 39.34 174 SER A O 1
ATOM 1326 N N . SER A 1 175 ? 59.309 26.303 -65.856 1.00 41.38 175 SER A N 1
ATOM 1327 C CA . SER A 1 175 ? 60.255 25.398 -65.166 1.00 41.38 175 SER A CA 1
ATOM 1328 C C . SER A 1 175 ? 59.529 24.338 -64.323 1.00 41.38 175 SER A C 1
ATOM 1330 O O . SER A 1 175 ? 58.459 24.591 -63.781 1.00 41.38 175 SER A O 1
ATOM 1332 N N . GLY A 1 176 ? 60.135 23.149 -64.266 1.00 37.50 176 GLY A N 1
ATOM 1333 C CA . GLY A 1 176 ? 59.584 21.881 -63.784 1.00 37.50 176 GLY A CA 1
ATOM 1334 C C . GLY A 1 176 ? 59.543 21.632 -62.257 1.00 37.50 176 GLY A C 1
ATOM 1335 O O . GLY A 1 176 ? 59.492 22.575 -61.473 1.00 37.50 176 GLY A O 1
ATOM 1336 N N . PRO A 1 177 ? 59.504 20.347 -61.836 1.00 45.38 177 PRO A N 1
ATOM 1337 C CA . PRO A 1 177 ? 58.686 19.854 -60.724 1.00 45.38 177 PRO A CA 1
ATOM 1338 C C . PRO A 1 177 ? 59.447 19.711 -59.396 1.00 45.38 177 PRO A C 1
ATOM 1340 O O . PRO A 1 177 ? 60.612 19.322 -59.375 1.00 45.38 177 PRO A O 1
ATOM 1343 N N . GLY A 1 178 ? 58.761 19.950 -58.275 1.00 32.38 178 GLY A N 1
ATOM 1344 C CA . GLY A 1 178 ? 59.259 19.668 -56.925 1.00 32.38 178 GLY A CA 1
ATOM 1345 C C . GLY A 1 178 ? 58.468 18.542 -56.257 1.00 32.38 178 GLY A C 1
ATOM 1346 O O . GLY A 1 178 ? 57.268 18.665 -56.032 1.00 32.38 178 GLY A O 1
ATOM 1347 N N . THR A 1 179 ? 59.150 17.443 -55.948 1.00 35.75 179 THR A N 1
ATOM 1348 C CA . THR A 1 179 ? 58.657 16.265 -55.220 1.00 35.75 179 THR A CA 1
ATOM 1349 C C . THR A 1 179 ? 58.904 16.378 -53.702 1.00 35.75 179 THR A C 1
ATOM 1351 O O . THR A 1 179 ? 60.064 16.502 -53.332 1.00 35.75 179 THR A O 1
ATOM 1354 N N . SER A 1 180 ? 57.846 16.191 -52.881 1.00 38.38 180 SER A N 1
ATOM 1355 C CA . SER A 1 180 ? 57.783 15.499 -51.550 1.00 38.38 180 SER A CA 1
ATOM 1356 C C . SER A 1 180 ? 58.658 15.976 -50.350 1.00 38.38 180 SER A C 1
ATOM 1358 O O . SER A 1 180 ? 59.614 16.708 -50.572 1.00 38.38 180 SER A O 1
ATOM 1360 N N . PRO A 1 181 ? 58.517 15.459 -49.095 1.00 49.47 181 PRO A N 1
ATOM 1361 C CA . PRO A 1 181 ? 57.353 15.069 -48.261 1.00 49.47 181 PRO A CA 1
ATOM 1362 C C . PRO A 1 181 ? 57.420 15.608 -46.783 1.00 49.47 181 PRO A C 1
ATOM 1364 O O . PRO A 1 181 ? 58.322 16.346 -46.410 1.00 49.47 181 PRO A O 1
ATOM 1367 N N . GLU A 1 182 ? 56.479 15.145 -45.939 1.00 34.78 182 GLU A N 1
ATOM 1368 C CA . GLU A 1 182 ? 56.592 14.871 -44.477 1.00 34.78 182 GLU A CA 1
ATOM 1369 C C . GLU A 1 182 ? 56.134 15.877 -43.385 1.00 34.78 182 GLU A C 1
ATOM 1371 O O . GLU A 1 182 ? 56.799 16.827 -42.989 1.00 34.78 182 GLU A O 1
ATOM 1376 N N . ALA A 1 183 ? 54.957 15.530 -42.842 1.00 44.97 183 ALA A N 1
ATOM 1377 C CA . ALA A 1 183 ? 54.508 15.452 -41.445 1.00 44.97 183 ALA A CA 1
ATOM 1378 C C . ALA A 1 183 ? 55.375 16.028 -40.298 1.00 44.97 183 ALA A C 1
ATOM 1380 O O . ALA A 1 183 ? 56.435 15.509 -39.956 1.00 44.97 183 ALA A O 1
ATOM 1381 N N . GLN A 1 184 ? 54.778 16.951 -39.533 1.00 42.81 184 GLN A N 1
ATOM 1382 C CA . GLN A 1 184 ? 55.149 17.242 -38.145 1.00 42.81 184 GLN A CA 1
ATOM 1383 C C . GLN A 1 184 ? 53.946 17.059 -37.215 1.00 42.81 184 GLN A C 1
ATOM 1385 O O . GLN A 1 184 ? 52.876 17.616 -37.445 1.00 42.81 184 GLN A O 1
ATOM 1390 N N . GLY A 1 185 ? 54.147 16.298 -36.136 1.00 37.06 185 GLY A N 1
ATOM 1391 C CA . GLY A 1 185 ? 53.171 16.170 -35.054 1.00 37.06 185 GLY A CA 1
ATOM 1392 C C . GLY A 1 185 ? 53.468 15.051 -34.056 1.00 37.06 185 GLY A C 1
ATOM 1393 O O . GLY A 1 185 ? 52.621 14.193 -33.834 1.00 37.06 185 GLY A O 1
ATOM 1394 N N . LYS A 1 186 ? 54.662 15.032 -33.443 1.00 40.50 186 LYS A N 1
ATOM 1395 C CA . LYS A 1 186 ? 54.910 14.244 -32.220 1.00 40.50 186 LYS A CA 1
ATOM 1396 C C . LYS A 1 186 ? 54.259 14.969 -31.034 1.00 40.50 186 LYS A C 1
ATOM 1398 O O . LYS A 1 186 ? 54.706 16.055 -30.683 1.00 40.50 186 LYS A O 1
ATOM 1403 N N . ALA A 1 187 ? 53.286 14.344 -30.376 1.00 46.00 187 ALA A N 1
ATOM 1404 C CA . ALA A 1 187 ? 52.911 14.672 -29.001 1.00 46.00 187 ALA A CA 1
ATOM 1405 C C . ALA A 1 187 ? 53.288 13.484 -28.107 1.00 46.00 187 ALA A C 1
ATOM 1407 O O . ALA A 1 187 ? 52.772 12.377 -28.257 1.00 46.00 187 ALA A O 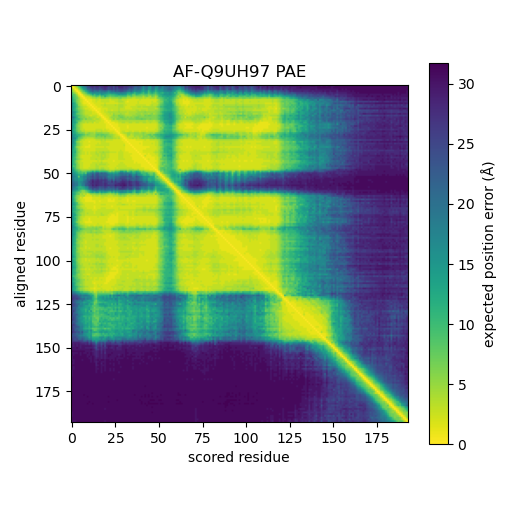1
ATOM 1408 N N . SER A 1 188 ? 54.265 13.708 -27.230 1.00 44.62 188 SER A N 1
ATOM 1409 C CA . SER A 1 188 ? 54.784 12.739 -26.269 1.00 44.62 188 SER A CA 1
ATOM 1410 C C . SER A 1 188 ? 53.765 12.455 -25.166 1.00 44.62 188 SER A C 1
ATOM 1412 O O . SER A 1 188 ? 53.319 13.369 -24.476 1.00 44.62 188 SER A O 1
ATOM 1414 N N . VAL A 1 189 ? 53.455 11.176 -24.972 1.00 42.41 189 VAL A N 1
ATOM 1415 C CA . VAL A 1 189 ? 52.691 10.647 -23.839 1.00 42.41 189 VAL A CA 1
ATOM 1416 C C . VAL A 1 189 ? 53.643 10.457 -22.658 1.00 42.41 189 VAL A C 1
ATOM 1418 O O . VAL A 1 189 ? 54.578 9.671 -22.765 1.00 42.41 189 VAL A O 1
ATOM 1421 N N . ASN A 1 190 ? 53.385 11.119 -21.527 1.00 43.97 190 ASN A N 1
ATOM 1422 C CA . ASN A 1 190 ? 53.936 10.715 -20.233 1.00 43.97 190 ASN A CA 1
ATOM 1423 C C . ASN A 1 190 ? 52.816 10.097 -19.391 1.00 43.97 190 ASN A C 1
ATOM 1425 O O . ASN A 1 190 ? 51.806 10.736 -19.100 1.00 43.97 190 ASN A O 1
ATOM 1429 N N . ARG A 1 191 ? 53.014 8.824 -19.043 1.00 42.12 191 ARG A N 1
ATOM 1430 C CA . ARG A 1 191 ? 52.196 8.004 -18.145 1.00 42.12 191 ARG A CA 1
ATOM 1431 C C . ARG A 1 191 ? 52.856 8.073 -16.763 1.00 42.12 191 ARG A C 1
ATOM 1433 O O . ARG A 1 191 ? 54.058 7.841 -16.675 1.00 42.12 191 ARG A O 1
ATOM 1440 N N . GLY A 1 192 ? 52.098 8.395 -15.720 1.00 44.34 192 GLY A N 1
ATOM 1441 C CA . GLY A 1 192 ? 52.546 8.377 -14.323 1.00 44.34 192 GLY A CA 1
ATOM 1442 C C . GLY A 1 192 ? 51.641 7.466 -13.500 1.00 44.34 192 GLY A C 1
ATOM 1443 O O . GLY A 1 192 ? 50.432 7.472 -13.725 1.00 44.34 192 GLY A O 1
ATOM 1444 N N . ALA A 1 193 ? 52.278 6.649 -12.661 1.00 38.59 193 ALA A N 1
ATOM 1445 C CA . ALA A 1 193 ? 51.731 5.576 -11.831 1.00 38.59 193 ALA A CA 1
ATOM 1446 C C . ALA A 1 193 ? 50.891 6.064 -10.644 1.00 38.59 193 ALA A C 1
ATOM 1448 O O . ALA A 1 193 ? 51.114 7.213 -10.201 1.00 38.59 193 ALA A O 1
#

Secondary structure (DSSP, 8-state):
------EEEEEEETTT----EEEEEEESS---HHHHHHHHHHHHHHHHHTTTTTS--SS---EEEEEEE-SS-TTEEEEE-S-HHHHHHHHHHHHHTHHHHHHTTEEEEEEEEGGGGS---HHHHHHHHHHHHHHHHHHHHHHHHHH----------------------------------------------

pLDDT: mean 76.51, std 21.92, range [32.38, 96.94]

Mean predicted aligned error: 16.48 Å

Nearest PDB structures (foldseek):
  7k8d-assembly1_A  TM=3.170E-01  e=2.497E-01  Mycolicibacterium smegmatis MC2 155
  4kse-assembly1_B  TM=3.797E-01  e=1.764E+00  HIV-1 M:B_HXB2R
  4v6i-assembly1_BW  TM=3.072E-01  e=3.856E+00  Saccharomyces cerevisiae
  8asb-assembly1_A  TM=3.206E-01  e=8.997E+00  SFTS virus AH12
  8ro1-assembly1_A  TM=2.323E-01  e=8.997E+00  Caenorhabditis elegans

Foldseek 3Di:
DPPPQQEAEAEDELVVDPFWKWKWQQFQDQDHSVVLCVPQVVLVCCQQCVVVVVPDPDDNDHHYWYWYAFPVRRRTITGGDRDPVSRVVSVVSCVVVVVSSVVSRRNDMDMDTSVVRDDPDPVNVCVVVVVVVVVVVVVVVVCVVVVPPDPDPPPPPDDPDDDDDDDDDDDDDDDDDDDYDDDDDDDDDDDDD